Protein AF-A0A966PY80-F1 (afdb_monomer)

Secondary structure (DSSP, 8-state):
-PPPTT------B--GGGTTPPTT---GGGEEE-TTSSEEEHHHHHHHHHHHHHHHHTT----BSSGGGSS--HHHHHHHHHHHEESS--TT--EEEETTEEEEEPTTPPP-PPTT--GGGGT-EEEBTTTTSHHHHHHHHHHGGGGTEEESSTTT-TTEEEE-BTTS--HHHHHHTTT--------TTS---HHHHHHHHHHHHHHHHHTTS--S--SS---HHHHHHHHHHHHHTT--SSS---HHHHHHHT--

Sequence (256 aa):
MSKVAWDYIVPIVMPKDLKGVEPGKLPESLLRAIPTGGKLHWRAANAWNAMVAKAKADGVELKPTSSGDLYRSYESQLAGFKQRYVLEPIQGTSTKTFEGKTWYLKKGMAMLATPGKSNHNLGIAVDVHSASEPKRLNWLIANVKDFGFSWEVVPSEPWHLRYVCGDTPPPAVVAFTGGTVETPVVNLNVAPPVAAHLDSDKALQQALKDKGFYDGPVDGNIGPKTNDAVKAFKIANKLNADSVVGPKVKELLGLK

pLDDT: mean 85.85, std 13.72, range [34.53, 98.5]

Structure (mmCIF, N/CA/C/O backbone):
data_AF-A0A966PY80-F1
#
_entry.id   AF-A0A966PY80-F1
#
loop_
_atom_site.group_PDB
_atom_site.id
_atom_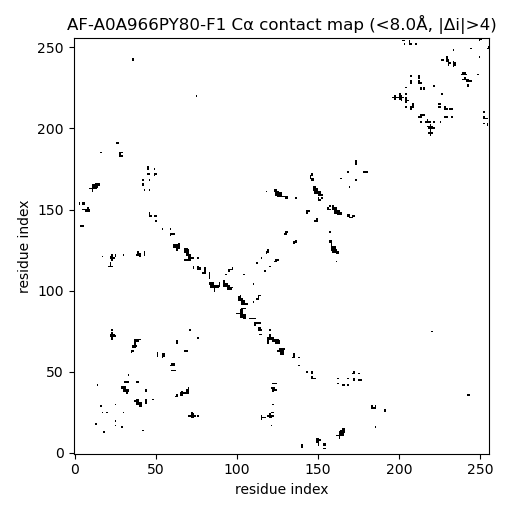site.type_symbol
_atom_site.label_atom_id
_atom_site.label_alt_id
_atom_site.label_comp_id
_atom_site.label_asym_id
_atom_site.label_entity_id
_atom_site.label_seq_id
_atom_site.pdbx_PDB_ins_code
_atom_site.Cartn_x
_atom_site.Cartn_y
_atom_site.Cartn_z
_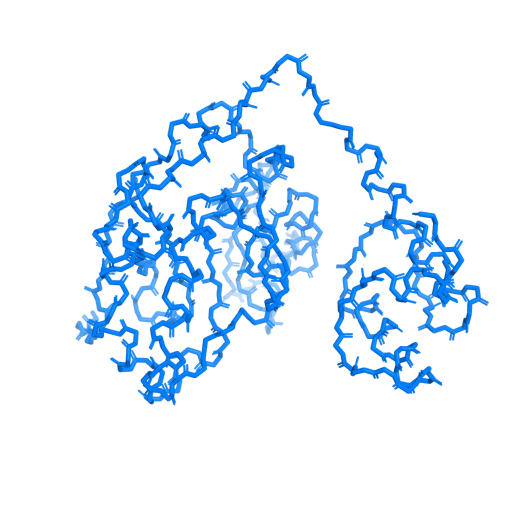atom_site.occupancy
_atom_site.B_iso_or_equiv
_atom_site.auth_seq_id
_atom_site.auth_comp_id
_atom_site.auth_asym_id
_atom_site.auth_atom_id
_atom_site.pdbx_PDB_model_num
ATOM 1 N N . MET A 1 1 ? -11.079 23.697 -1.005 1.00 56.03 1 MET A N 1
ATOM 2 C CA . MET A 1 1 ? -9.623 23.463 -0.885 1.00 56.03 1 MET A CA 1
ATOM 3 C C . MET A 1 1 ? -8.999 23.737 -2.242 1.00 56.03 1 MET A C 1
ATOM 5 O O . MET A 1 1 ? -9.628 23.403 -3.239 1.00 56.03 1 MET A O 1
ATOM 9 N N . SER A 1 2 ? -7.840 24.392 -2.302 1.00 55.75 2 SER A N 1
ATOM 10 C CA . SER A 1 2 ? -7.111 24.582 -3.562 1.00 55.75 2 SER A CA 1
ATOM 11 C C . SER A 1 2 ? -6.647 23.224 -4.098 1.00 55.75 2 SER A C 1
ATOM 13 O O . SER A 1 2 ? -6.163 22.391 -3.331 1.00 55.75 2 SER A O 1
ATOM 15 N N . LYS A 1 3 ? -6.822 22.983 -5.403 1.00 69.50 3 LYS A N 1
ATOM 16 C CA . LYS A 1 3 ? -6.303 21.773 -6.051 1.00 69.50 3 LYS A CA 1
ATOM 17 C C . LYS A 1 3 ? -4.778 21.782 -5.962 1.00 69.50 3 LYS A C 1
ATOM 19 O O . LYS A 1 3 ? -4.143 22.750 -6.375 1.00 69.50 3 LYS A O 1
ATOM 24 N N . VAL A 1 4 ? -4.205 20.725 -5.398 1.00 80.81 4 VAL A N 1
ATOM 25 C CA . VAL A 1 4 ? -2.752 20.506 -5.374 1.00 80.81 4 VAL A CA 1
ATOM 26 C C . VAL A 1 4 ? -2.327 19.770 -6.644 1.00 80.81 4 VAL A C 1
ATOM 28 O O . VAL A 1 4 ? -3.138 19.100 -7.278 1.00 80.81 4 VAL A O 1
ATOM 31 N N . ALA A 1 5 ? -1.050 19.867 -7.017 1.00 78.38 5 ALA A N 1
ATOM 32 C CA . ALA A 1 5 ? -0.532 19.303 -8.270 1.00 78.38 5 ALA A CA 1
ATOM 33 C C . ALA A 1 5 ? -0.698 17.772 -8.410 1.00 78.38 5 ALA A C 1
ATOM 35 O O . ALA A 1 5 ? -0.582 17.244 -9.510 1.00 78.38 5 ALA A O 1
ATOM 36 N N . TRP A 1 6 ? -0.979 17.069 -7.310 1.00 80.88 6 TRP A N 1
ATOM 37 C CA . TRP A 1 6 ? -1.182 15.620 -7.252 1.00 80.88 6 TRP A CA 1
ATOM 38 C C . TRP A 1 6 ? -2.648 15.215 -7.030 1.00 80.88 6 TRP A C 1
ATOM 40 O O . TRP A 1 6 ? -2.917 14.106 -6.576 1.00 80.88 6 TRP A O 1
ATOM 50 N N . ASP A 1 7 ? -3.608 16.088 -7.358 1.00 83.75 7 ASP A N 1
ATOM 51 C CA . ASP A 1 7 ? -5.047 15.773 -7.384 1.00 83.75 7 ASP A CA 1
ATOM 52 C C . ASP A 1 7 ? -5.399 14.817 -8.547 1.00 83.75 7 ASP A C 1
ATOM 54 O O . ASP A 1 7 ? -6.115 15.157 -9.488 1.00 83.75 7 ASP A O 1
ATOM 58 N N . TYR A 1 8 ? -4.815 13.615 -8.509 1.00 88.88 8 TYR A N 1
ATOM 59 C CA . TYR A 1 8 ? -5.007 12.523 -9.457 1.00 88.88 8 TYR A CA 1
ATOM 60 C C . TYR A 1 8 ? -5.632 11.325 -8.734 1.00 88.88 8 TYR A C 1
ATOM 62 O O . TYR A 1 8 ? -4.940 10.425 -8.243 1.00 88.88 8 TYR A O 1
ATOM 70 N N . ILE A 1 9 ? -6.965 11.340 -8.666 1.00 93.00 9 ILE A N 1
ATOM 71 C CA . ILE A 1 9 ? -7.796 10.310 -8.035 1.00 93.00 9 ILE A CA 1
ATOM 72 C C . ILE A 1 9 ? -8.611 9.601 -9.121 1.00 93.00 9 ILE A C 1
ATOM 74 O O . ILE A 1 9 ? -9.469 10.204 -9.764 1.00 93.00 9 ILE A O 1
ATOM 78 N N . VAL A 1 10 ? -8.357 8.309 -9.309 1.00 92.50 10 VAL A N 1
ATOM 79 C CA . VAL A 1 10 ? -9.032 7.447 -10.283 1.00 92.50 10 VAL A CA 1
ATOM 80 C C . VAL A 1 10 ? -9.769 6.330 -9.537 1.00 92.50 10 VAL A C 1
ATOM 82 O O . VAL A 1 10 ? -9.230 5.791 -8.565 1.00 92.50 10 VAL A O 1
ATOM 85 N N . PRO A 1 11 ? -11.000 5.967 -9.947 1.00 95.25 11 PRO A N 1
ATOM 86 C CA . PRO A 1 11 ? -11.703 4.822 -9.379 1.00 95.25 11 PRO A CA 1
ATOM 87 C C . PRO A 1 11 ? -10.906 3.523 -9.533 1.00 95.25 11 PRO A C 1
ATOM 89 O O . PRO A 1 11 ? -10.311 3.267 -10.577 1.00 95.25 11 PRO A O 1
ATOM 92 N N . ILE A 1 12 ? -10.934 2.677 -8.505 1.00 96.44 12 ILE A N 1
ATOM 93 C CA . ILE A 1 12 ? -10.281 1.367 -8.549 1.00 96.44 12 ILE A CA 1
ATOM 94 C C . ILE A 1 12 ? -11.076 0.446 -9.478 1.00 96.44 12 ILE A C 1
ATOM 96 O O . ILE A 1 12 ? -12.233 0.127 -9.196 1.00 96.44 12 ILE A O 1
ATOM 100 N N . VAL A 1 13 ? -10.439 -0.051 -10.537 1.00 96.44 13 VAL A N 1
ATOM 101 C CA . VAL A 1 13 ? -10.900 -1.258 -11.228 1.00 96.44 13 VAL A CA 1
ATOM 102 C C . VAL A 1 13 ? -10.342 -2.458 -10.469 1.00 96.44 13 VAL A C 1
ATOM 104 O O . VAL A 1 13 ? -9.129 -2.652 -10.412 1.00 96.44 13 VAL A O 1
ATOM 107 N N . MET A 1 14 ? -11.216 -3.252 -9.850 1.00 94.81 14 MET A N 1
ATOM 108 C CA . MET A 1 14 ? -10.779 -4.409 -9.065 1.00 94.81 14 MET A CA 1
ATOM 109 C C . MET A 1 14 ? -10.266 -5.539 -9.971 1.00 94.81 14 MET A C 1
ATOM 111 O O . MET A 1 14 ? -10.964 -5.906 -10.921 1.00 94.81 14 MET A O 1
ATOM 115 N N . PRO A 1 15 ? -9.092 -6.130 -9.671 1.00 94.56 15 PRO A N 1
ATOM 116 C CA . PRO A 1 15 ? -8.674 -7.402 -10.254 1.00 94.56 15 PRO A CA 1
ATOM 117 C C . PRO A 1 15 ? -9.761 -8.474 -10.099 1.00 94.56 15 PRO A C 1
ATOM 119 O O . PRO A 1 15 ? -10.333 -8.632 -9.016 1.00 94.56 15 PRO A O 1
ATOM 122 N N . LYS A 1 16 ? -10.062 -9.226 -11.166 1.00 92.12 16 LYS A N 1
ATOM 123 C CA . LYS A 1 16 ? -11.155 -10.222 -11.129 1.00 92.12 16 LYS A CA 1
ATOM 124 C C . LYS A 1 16 ? -10.892 -11.354 -10.146 1.00 92.12 16 LYS A C 1
ATOM 126 O O . LYS A 1 16 ? -11.835 -11.920 -9.603 1.00 92.12 16 LYS A O 1
ATOM 131 N N . ASP A 1 17 ? -9.627 -11.672 -9.915 1.00 89.69 17 ASP A N 1
ATOM 132 C CA . ASP A 1 17 ? -9.186 -12.716 -8.992 1.00 89.69 17 ASP A CA 1
ATOM 133 C C . ASP A 1 17 ? -9.320 -12.335 -7.507 1.00 89.69 17 ASP A C 1
ATOM 135 O O . ASP A 1 17 ? -9.219 -13.205 -6.646 1.00 89.69 17 ASP A O 1
ATOM 139 N N . LEU A 1 18 ? -9.626 -11.069 -7.199 1.00 90.94 18 LEU A N 1
ATOM 140 C CA . LEU A 1 18 ? -10.040 -10.629 -5.864 1.00 90.94 18 LEU A CA 1
ATOM 141 C C . LEU A 1 18 ? -11.551 -10.763 -5.635 1.00 90.94 18 LEU A C 1
ATOM 143 O O . LEU A 1 18 ? -12.029 -10.561 -4.517 1.00 90.94 18 LEU A O 1
ATOM 147 N N . LYS A 1 19 ? -12.335 -11.110 -6.664 1.00 88.88 19 LYS A N 1
ATOM 148 C CA . LYS A 1 19 ? -13.780 -11.296 -6.514 1.00 88.88 19 LYS A CA 1
ATOM 149 C C . LYS A 1 19 ? -14.062 -12.437 -5.533 1.00 88.88 19 LYS A C 1
ATOM 151 O O . LYS A 1 19 ? -13.667 -13.574 -5.761 1.00 88.88 19 LYS A O 1
ATOM 156 N N . GLY A 1 20 ? -14.798 -12.129 -4.465 1.00 84.00 20 GLY A N 1
ATOM 157 C CA . GLY A 1 20 ? -15.156 -13.096 -3.422 1.00 84.00 20 GLY A CA 1
ATOM 158 C C . GLY A 1 20 ? -14.056 -13.350 -2.388 1.00 84.00 20 GLY A C 1
ATOM 159 O O . GLY A 1 20 ? -14.299 -14.070 -1.425 1.00 84.00 20 GLY A O 1
ATOM 160 N N . VAL A 1 21 ? -12.879 -12.737 -2.543 1.00 86.75 21 VAL A N 1
ATOM 161 C CA . VAL A 1 21 ? -11.829 -12.772 -1.525 1.00 86.75 21 VAL A CA 1
ATOM 162 C C . VAL A 1 21 ? -12.156 -11.737 -0.453 1.00 86.75 21 VAL A C 1
ATOM 164 O O . VAL A 1 21 ? -12.359 -10.558 -0.745 1.00 86.75 21 VAL A O 1
ATOM 167 N N . GLU A 1 22 ? -12.215 -12.174 0.802 1.00 89.88 22 GLU A N 1
ATOM 168 C CA . GLU A 1 22 ? -12.446 -11.268 1.922 1.00 89.88 22 GLU A CA 1
ATOM 169 C C . GLU A 1 22 ? -11.217 -10.358 2.128 1.00 89.88 22 GLU A C 1
ATOM 171 O O . GLU A 1 22 ? -10.086 -10.860 2.191 1.00 89.88 22 GLU A O 1
ATOM 176 N N . PRO A 1 23 ? -11.393 -9.028 2.252 1.00 92.88 23 PRO A N 1
ATOM 177 C CA . PRO A 1 23 ? -10.276 -8.125 2.485 1.00 92.88 23 PRO A CA 1
ATOM 178 C C . PRO A 1 23 ? -9.495 -8.516 3.746 1.00 92.88 23 PRO A C 1
ATOM 180 O O . PRO A 1 23 ? -10.033 -8.574 4.850 1.00 92.88 23 PRO A O 1
ATOM 183 N N . GLY A 1 24 ? -8.191 -8.724 3.582 1.00 90.00 24 GLY A N 1
ATOM 184 C CA . GLY A 1 24 ? -7.260 -9.072 4.651 1.00 90.00 24 GLY A CA 1
ATOM 185 C C . GLY A 1 24 ? -7.087 -10.579 4.821 1.00 90.00 24 GLY A C 1
ATOM 186 O O . GLY A 1 24 ? -6.350 -10.993 5.713 1.00 90.00 24 GLY A O 1
ATOM 187 N N . LYS A 1 25 ? -7.728 -11.380 3.960 1.00 92.06 25 LYS A N 1
ATOM 188 C CA . LYS A 1 25 ? -7.621 -12.844 3.903 1.00 92.06 25 LYS A CA 1
ATOM 189 C C . LYS A 1 25 ? -7.241 -13.331 2.500 1.00 92.06 25 LYS A C 1
ATOM 191 O O . LYS A 1 25 ? -7.736 -14.355 2.031 1.00 92.06 25 LYS A O 1
ATOM 196 N N . LEU A 1 26 ? -6.382 -12.583 1.806 1.00 89.00 26 LEU A N 1
ATOM 197 C CA . LEU A 1 26 ? -5.884 -12.989 0.492 1.00 89.00 26 LEU A CA 1
ATOM 198 C C . LEU A 1 26 ? -5.067 -14.285 0.621 1.00 89.00 26 LEU A C 1
ATOM 200 O O . LEU A 1 26 ? -4.192 -14.355 1.488 1.00 89.00 26 LEU A O 1
ATOM 204 N N . PRO A 1 27 ? -5.302 -15.291 -0.240 1.00 84.25 27 PRO A N 1
ATOM 205 C CA . PRO A 1 27 ? -4.458 -16.474 -0.285 1.00 84.25 27 PRO A CA 1
ATOM 206 C C . PRO A 1 27 ? -3.054 -16.114 -0.784 1.00 84.25 27 PRO A C 1
ATOM 208 O O . PRO A 1 27 ? -2.883 -15.241 -1.636 1.00 84.25 27 PRO A O 1
ATOM 211 N N . GLU A 1 28 ? -2.044 -16.847 -0.315 1.00 84.56 28 GLU A N 1
ATOM 212 C CA . GLU A 1 28 ? -0.645 -16.648 -0.722 1.00 84.56 28 GLU A CA 1
ATOM 213 C C . GLU A 1 28 ? -0.427 -16.776 -2.232 1.00 84.56 28 GLU A C 1
ATOM 215 O O . GLU A 1 28 ? 0.438 -16.107 -2.788 1.00 84.56 28 GLU A O 1
ATOM 220 N N . SER A 1 29 ? -1.253 -17.565 -2.925 1.00 84.31 29 SER A N 1
ATOM 221 C CA . SER A 1 29 ? -1.205 -17.672 -4.387 1.00 84.31 29 SER A CA 1
ATOM 222 C C . SER A 1 29 ? -1.420 -16.323 -5.084 1.00 84.31 29 SER A C 1
ATOM 224 O O . SER A 1 29 ? -0.831 -16.084 -6.141 1.00 84.31 29 SER A O 1
ATOM 226 N N . LEU A 1 30 ? -2.209 -15.428 -4.479 1.00 90.38 30 LEU A N 1
ATOM 227 C CA . LEU A 1 30 ? -2.472 -14.077 -4.973 1.00 90.38 30 LEU A CA 1
ATOM 228 C C . LEU A 1 30 ? -1.454 -13.046 -4.489 1.00 90.38 30 LEU A C 1
ATOM 230 O O . LEU A 1 30 ? -1.459 -11.924 -4.993 1.00 90.38 30 LEU A O 1
ATOM 234 N N . LEU A 1 31 ? -0.583 -13.401 -3.547 1.00 91.00 31 LEU A N 1
ATOM 235 C CA . LEU A 1 31 ? 0.404 -12.493 -2.982 1.00 91.00 31 LEU A CA 1
ATOM 236 C C . LEU A 1 31 ? 1.775 -12.689 -3.632 1.00 91.00 31 LEU A C 1
ATOM 238 O O . LEU A 1 31 ? 2.169 -13.780 -4.049 1.00 91.00 31 LEU A O 1
ATOM 242 N N . ARG A 1 32 ? 2.534 -11.602 -3.724 1.00 91.12 32 ARG A N 1
ATOM 243 C CA . ARG A 1 32 ? 3.939 -11.604 -4.136 1.00 91.12 32 ARG A CA 1
ATOM 244 C C . ARG A 1 32 ? 4.747 -10.787 -3.152 1.00 91.12 32 ARG A C 1
ATOM 246 O O . ARG A 1 32 ? 4.345 -9.687 -2.778 1.00 91.12 32 ARG A O 1
ATOM 253 N N . ALA A 1 33 ? 5.881 -11.341 -2.737 1.00 86.75 33 ALA A N 1
ATOM 254 C CA . ALA A 1 33 ? 6.832 -10.637 -1.895 1.00 86.75 33 ALA A CA 1
ATOM 255 C C . ALA A 1 33 ? 7.429 -9.448 -2.652 1.00 86.75 33 ALA A C 1
ATOM 257 O O . ALA A 1 33 ? 7.781 -9.559 -3.827 1.00 86.75 33 ALA A O 1
ATOM 258 N N . ILE A 1 34 ? 7.559 -8.321 -1.960 1.00 87.12 34 ILE A N 1
ATOM 259 C CA . ILE A 1 34 ? 8.244 -7.143 -2.481 1.00 87.12 34 ILE A CA 1
ATOM 260 C C . ILE A 1 34 ? 9.666 -7.129 -1.907 1.00 87.12 34 ILE A C 1
ATOM 262 O O . ILE A 1 34 ? 9.819 -7.278 -0.692 1.00 87.12 34 ILE A O 1
ATOM 266 N N . PRO A 1 35 ? 10.719 -6.939 -2.728 1.00 79.06 35 PRO A N 1
ATOM 267 C CA . PRO A 1 35 ? 12.106 -6.977 -2.253 1.00 79.06 35 PRO A CA 1
ATOM 268 C C . PRO A 1 35 ? 12.406 -6.000 -1.111 1.00 79.06 35 PRO A C 1
ATOM 270 O O . PRO A 1 35 ? 13.206 -6.296 -0.229 1.00 79.06 35 PRO A O 1
ATOM 273 N N . THR A 1 36 ? 11.732 -4.849 -1.096 1.00 73.12 36 THR A N 1
ATOM 274 C CA . THR A 1 36 ? 11.849 -3.830 -0.042 1.00 73.12 36 THR A CA 1
ATOM 275 C C . THR A 1 36 ? 11.037 -4.153 1.223 1.00 73.12 36 THR A C 1
ATOM 277 O O . THR A 1 36 ? 10.933 -3.308 2.108 1.00 73.12 36 THR A O 1
ATOM 280 N N . GLY A 1 37 ? 10.467 -5.358 1.321 1.00 76.00 37 GLY A N 1
ATOM 281 C CA . GLY A 1 37 ? 9.695 -5.859 2.458 1.00 76.00 37 GLY A CA 1
ATOM 282 C C . GLY A 1 37 ? 8.194 -5.942 2.178 1.00 76.00 37 GLY A C 1
ATOM 283 O O . GLY A 1 37 ? 7.678 -5.181 1.372 1.00 76.00 37 GLY A O 1
ATOM 284 N N . GLY A 1 38 ? 7.503 -6.853 2.875 1.00 88.19 38 GLY A N 1
ATOM 285 C CA . GLY A 1 38 ? 6.054 -7.082 2.773 1.00 88.19 38 GLY A CA 1
ATOM 286 C C . GLY A 1 38 ? 5.612 -7.800 1.490 1.00 88.19 38 GLY A C 1
ATOM 287 O O . GLY A 1 38 ? 6.420 -8.415 0.790 1.00 88.19 38 GLY A O 1
ATOM 288 N N . LYS A 1 39 ? 4.305 -7.773 1.212 1.00 93.88 39 LYS A N 1
ATOM 289 C CA . LYS A 1 39 ? 3.686 -8.437 0.053 1.00 93.88 39 LYS A CA 1
ATOM 290 C C . LYS A 1 39 ? 2.622 -7.548 -0.576 1.00 93.88 39 LYS A C 1
ATOM 292 O O . LYS A 1 39 ? 2.043 -6.728 0.120 1.00 93.88 39 LYS A O 1
ATOM 297 N N . LEU A 1 40 ? 2.322 -7.743 -1.851 1.00 97.88 40 LEU A N 1
ATOM 298 C CA . LEU A 1 40 ? 1.172 -7.140 -2.534 1.00 97.88 40 LEU A CA 1
ATOM 299 C C . LEU A 1 40 ? 0.395 -8.218 -3.285 1.00 97.88 40 LEU A C 1
ATOM 301 O O . LEU A 1 40 ? 0.939 -9.287 -3.566 1.00 97.88 40 LEU A O 1
ATOM 305 N N . HIS A 1 41 ? -0.850 -7.921 -3.658 1.00 97.62 41 HIS A N 1
ATOM 306 C CA . HIS A 1 41 ? -1.522 -8.644 -4.734 1.00 97.62 41 HIS A CA 1
ATOM 307 C C . HIS A 1 41 ? -0.614 -8.646 -5.966 1.00 97.62 41 HIS A C 1
ATOM 309 O O . HIS A 1 41 ? -0.014 -7.624 -6.293 1.00 97.62 41 HIS A O 1
ATOM 315 N N . TRP A 1 42 ? -0.470 -9.785 -6.634 1.00 94.62 42 TRP A N 1
ATOM 316 C CA . TRP A 1 42 ? 0.559 -9.990 -7.655 1.00 94.62 42 TRP A CA 1
ATOM 317 C C . TRP A 1 42 ? 0.518 -8.976 -8.815 1.00 94.62 42 TRP A C 1
ATOM 319 O O . TRP A 1 42 ? 1.576 -8.612 -9.330 1.00 94.62 42 TRP A O 1
ATOM 329 N N . ARG A 1 43 ? -0.658 -8.449 -9.197 1.00 95.56 43 ARG A N 1
ATOM 330 C CA . ARG A 1 43 ? -0.748 -7.387 -10.222 1.00 95.56 43 ARG A CA 1
ATOM 331 C C . ARG A 1 43 ? -0.219 -6.060 -9.698 1.00 95.56 43 ARG A C 1
ATOM 333 O O . ARG A 1 43 ? 0.597 -5.420 -10.360 1.00 95.56 43 ARG A O 1
ATOM 340 N N . ALA A 1 44 ? -0.631 -5.684 -8.489 1.00 97.94 44 ALA A N 1
ATOM 341 C CA . ALA A 1 44 ? -0.107 -4.503 -7.811 1.00 97.94 44 ALA A CA 1
ATOM 342 C C . ALA A 1 44 ? 1.400 -4.639 -7.527 1.00 97.94 44 ALA A C 1
ATOM 344 O O . ALA A 1 44 ? 2.127 -3.658 -7.624 1.00 97.94 44 ALA A O 1
ATOM 345 N N . ALA A 1 45 ? 1.891 -5.852 -7.257 1.00 96.75 45 ALA A N 1
ATOM 346 C CA . ALA A 1 45 ? 3.311 -6.142 -7.084 1.00 96.75 45 ALA A CA 1
ATOM 347 C C . ALA A 1 45 ? 4.110 -5.898 -8.369 1.00 96.75 45 ALA A C 1
ATOM 349 O O . ALA A 1 45 ? 5.144 -5.234 -8.325 1.00 96.75 45 ALA A O 1
ATOM 350 N N . ASN A 1 46 ? 3.622 -6.385 -9.513 1.00 94.88 46 ASN A N 1
ATOM 351 C CA . ASN A 1 46 ? 4.252 -6.138 -10.812 1.00 94.88 46 ASN A CA 1
ATOM 352 C C . ASN A 1 46 ? 4.301 -4.639 -11.127 1.00 94.88 46 ASN A C 1
ATOM 354 O O . ASN A 1 46 ? 5.349 -4.122 -11.510 1.00 94.88 46 ASN A O 1
ATOM 358 N N . ALA A 1 47 ? 3.189 -3.935 -10.902 1.00 97.81 47 ALA A N 1
ATOM 359 C CA . ALA A 1 47 ? 3.108 -2.493 -11.086 1.00 97.81 47 ALA A CA 1
ATOM 360 C C . ALA A 1 47 ? 4.074 -1.730 -10.164 1.00 97.81 47 ALA A C 1
ATOM 362 O O . ALA A 1 47 ? 4.810 -0.855 -10.620 1.00 97.81 47 ALA A O 1
ATOM 363 N N . TRP A 1 48 ? 4.109 -2.083 -8.876 1.00 97.88 48 TRP A N 1
ATOM 364 C CA . TRP A 1 48 ? 4.993 -1.463 -7.892 1.00 97.88 48 TRP A CA 1
ATOM 365 C C . TRP A 1 48 ? 6.465 -1.694 -8.238 1.00 97.88 48 TRP A C 1
ATOM 367 O O . TRP A 1 48 ? 7.241 -0.744 -8.267 1.00 97.88 48 TRP A O 1
ATOM 377 N N . ASN A 1 49 ? 6.851 -2.929 -8.568 1.00 95.62 49 ASN A N 1
ATOM 378 C CA . ASN A 1 49 ? 8.230 -3.260 -8.927 1.00 95.62 49 ASN A CA 1
ATOM 379 C C . ASN A 1 49 ? 8.682 -2.540 -10.208 1.00 95.62 49 ASN A C 1
ATOM 381 O O . ASN A 1 49 ? 9.807 -2.039 -10.250 1.00 95.62 49 ASN A O 1
ATOM 385 N N . ALA A 1 50 ? 7.805 -2.416 -11.211 1.00 94.69 50 ALA A N 1
ATOM 386 C CA . ALA A 1 50 ? 8.075 -1.628 -12.413 1.00 94.69 50 ALA A CA 1
ATOM 387 C C . ALA A 1 50 ? 8.298 -0.141 -12.079 1.00 94.69 50 ALA A C 1
ATOM 389 O O . ALA A 1 50 ? 9.272 0.464 -12.536 1.00 94.69 50 ALA A O 1
ATOM 390 N N . MET A 1 51 ? 7.441 0.434 -11.228 1.00 97.69 51 MET A N 1
ATOM 391 C CA . MET A 1 51 ? 7.555 1.829 -10.795 1.00 97.69 51 MET A CA 1
ATOM 392 C C . MET A 1 51 ? 8.832 2.074 -9.983 1.00 97.69 51 MET A C 1
ATOM 394 O O . MET A 1 51 ? 9.537 3.049 -10.230 1.00 97.69 51 MET A O 1
ATOM 398 N N . VAL A 1 52 ? 9.171 1.174 -9.053 1.00 96.06 52 VAL A N 1
ATOM 399 C CA . VAL A 1 52 ? 10.414 1.225 -8.265 1.00 96.06 52 VAL A CA 1
ATOM 400 C C . VAL A 1 52 ? 11.640 1.144 -9.174 1.00 96.06 52 VAL A C 1
ATOM 402 O O . VAL A 1 52 ? 12.592 1.900 -8.980 1.00 96.06 52 VAL A O 1
ATOM 405 N N . ALA A 1 53 ? 11.626 0.266 -10.182 1.00 89.69 53 ALA A N 1
ATOM 406 C CA . ALA A 1 53 ? 12.724 0.143 -11.136 1.00 89.69 53 ALA A CA 1
ATOM 407 C C . ALA A 1 53 ? 12.927 1.436 -11.942 1.00 89.69 53 ALA A C 1
ATOM 409 O O . ALA A 1 53 ? 14.061 1.908 -12.054 1.00 89.69 53 ALA A O 1
ATOM 410 N N . LYS A 1 54 ? 11.843 2.050 -12.439 1.00 92.69 54 LYS A N 1
ATOM 411 C CA . LYS A 1 54 ? 11.923 3.334 -13.153 1.00 92.69 54 LYS A CA 1
ATOM 412 C C . LYS A 1 54 ? 12.377 4.470 -12.242 1.00 92.69 54 LYS A C 1
ATOM 414 O O . LYS A 1 54 ? 13.268 5.221 -12.625 1.00 92.69 54 LYS A O 1
ATOM 419 N N . ALA A 1 55 ? 11.826 4.567 -11.033 1.00 93.44 55 ALA A N 1
ATOM 420 C CA . ALA A 1 55 ? 12.233 5.579 -10.064 1.00 93.44 55 ALA A CA 1
ATOM 421 C C . ALA A 1 55 ? 13.728 5.482 -9.760 1.00 93.44 55 ALA A C 1
ATOM 423 O O . ALA A 1 55 ? 14.436 6.487 -9.807 1.00 93.44 55 ALA A O 1
ATOM 424 N N . LYS A 1 56 ? 14.229 4.261 -9.539 1.00 92.56 56 LYS A N 1
ATOM 425 C CA . LYS A 1 56 ? 15.653 4.014 -9.306 1.00 92.56 56 LYS A CA 1
ATOM 426 C C . LYS A 1 56 ? 16.508 4.450 -10.497 1.00 92.56 56 LYS A C 1
ATOM 428 O O . LYS A 1 56 ? 17.541 5.078 -10.279 1.00 92.56 56 LYS A O 1
ATOM 433 N N . ALA A 1 57 ? 16.084 4.150 -11.728 1.00 87.06 57 ALA A N 1
ATOM 434 C CA . ALA A 1 57 ? 16.772 4.597 -12.942 1.00 87.06 57 ALA A CA 1
ATOM 435 C C . ALA A 1 57 ? 16.827 6.134 -13.057 1.00 87.06 57 ALA A C 1
ATOM 437 O O . ALA A 1 57 ? 17.809 6.672 -13.557 1.00 87.06 57 ALA A O 1
ATOM 438 N N . ASP A 1 58 ? 15.829 6.833 -12.512 1.00 88.44 58 ASP A N 1
ATOM 439 C CA . ASP A 1 58 ? 15.765 8.300 -12.461 1.00 88.44 58 ASP A CA 1
ATOM 440 C C . ASP A 1 58 ? 16.413 8.903 -11.196 1.00 88.44 58 ASP A C 1
ATOM 442 O O . ASP A 1 58 ? 16.287 10.099 -10.922 1.00 88.44 58 ASP A O 1
ATOM 446 N N . GLY A 1 59 ? 17.091 8.090 -10.379 1.00 89.50 59 GLY A N 1
ATOM 447 C CA . GLY A 1 59 ? 17.757 8.548 -9.157 1.00 89.50 59 GLY A CA 1
ATOM 448 C C . GLY A 1 59 ? 16.807 8.887 -8.000 1.00 89.50 59 GLY A C 1
ATOM 449 O O . GLY A 1 59 ? 17.151 9.704 -7.136 1.00 89.50 59 GLY A O 1
ATOM 450 N N . VAL A 1 60 ? 15.613 8.288 -7.970 1.00 92.62 60 VAL A N 1
ATOM 451 C CA . VAL A 1 60 ? 14.621 8.393 -6.889 1.00 92.62 60 VAL A CA 1
ATOM 452 C C . VAL A 1 60 ? 14.436 7.029 -6.221 1.00 92.62 60 VAL A C 1
ATOM 454 O O . VAL A 1 60 ? 14.113 6.037 -6.865 1.00 92.62 60 VAL A O 1
ATOM 457 N N . GLU A 1 61 ? 14.609 6.966 -4.900 1.00 92.06 61 GLU A N 1
ATOM 458 C CA . GLU A 1 61 ? 14.284 5.758 -4.134 1.00 92.06 61 GLU A CA 1
ATOM 459 C C . GLU A 1 61 ? 12.793 5.734 -3.778 1.00 92.06 61 GLU A C 1
ATOM 461 O O . GLU A 1 61 ? 12.278 6.666 -3.146 1.00 92.06 61 GLU A O 1
ATOM 466 N N . LEU A 1 62 ? 12.132 4.629 -4.127 1.00 93.75 62 LEU A N 1
ATOM 467 C CA . LEU A 1 62 ? 10.796 4.280 -3.663 1.00 93.75 62 LEU A CA 1
ATOM 468 C C . LEU A 1 62 ? 10.854 2.992 -2.845 1.00 93.75 62 LEU A C 1
ATOM 470 O O . LEU A 1 62 ? 11.375 1.973 -3.297 1.00 93.75 62 LEU A O 1
ATOM 474 N N . LYS A 1 63 ? 10.293 3.045 -1.640 1.00 91.62 63 LYS A N 1
ATOM 475 C CA . LYS A 1 63 ? 10.121 1.904 -0.739 1.00 91.62 63 LYS A CA 1
ATOM 476 C C . LYS A 1 63 ? 8.888 2.133 0.139 1.00 91.62 63 LYS A C 1
ATOM 478 O O . LYS A 1 63 ? 8.530 3.296 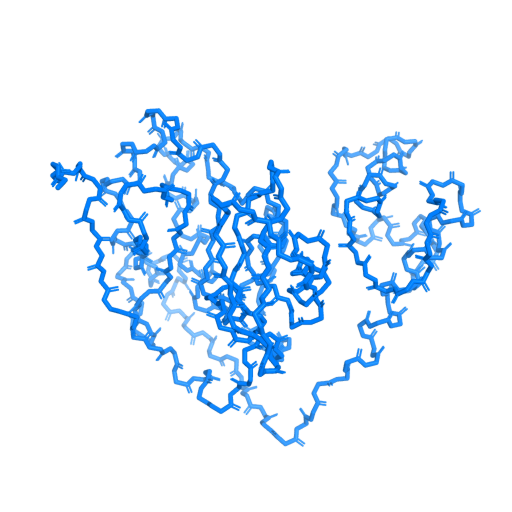0.359 1.00 91.62 63 LYS A O 1
ATOM 483 N N . PRO A 1 64 ? 8.236 1.073 0.638 1.00 89.94 64 PRO A N 1
ATOM 484 C CA . PRO A 1 64 ? 7.161 1.232 1.604 1.00 89.94 64 PRO A CA 1
ATOM 485 C C . PRO A 1 64 ? 7.704 1.755 2.939 1.00 89.94 64 PRO A C 1
ATOM 487 O O . PRO A 1 64 ? 8.875 1.554 3.269 1.00 89.94 64 PRO A O 1
ATOM 490 N N . THR A 1 65 ? 6.848 2.411 3.723 1.00 85.06 65 THR A N 1
ATOM 491 C CA . THR A 1 65 ? 7.200 2.856 5.083 1.00 85.06 65 THR A CA 1
ATOM 492 C C . THR A 1 65 ? 7.471 1.668 6.013 1.00 85.06 65 THR A C 1
ATOM 494 O O . THR A 1 65 ? 8.413 1.700 6.807 1.00 85.06 65 THR A O 1
ATOM 497 N N . SER A 1 66 ? 6.701 0.590 5.869 1.00 83.19 66 SER A N 1
ATOM 498 C CA . SER A 1 66 ? 6.893 -0.691 6.545 1.00 83.19 66 SER A CA 1
ATOM 499 C C . SER A 1 66 ? 6.301 -1.838 5.717 1.00 83.19 66 SER A C 1
ATOM 501 O O . SER A 1 66 ? 5.565 -1.615 4.758 1.00 83.19 66 SER A O 1
ATOM 503 N N . SER A 1 67 ? 6.571 -3.089 6.094 1.00 79.38 67 SER A N 1
ATOM 504 C CA . SER A 1 67 ? 5.968 -4.258 5.433 1.00 79.38 67 SER A CA 1
ATOM 505 C C . SER A 1 67 ? 4.436 -4.264 5.497 1.00 79.38 67 SER A C 1
ATOM 507 O O . SER A 1 67 ? 3.791 -4.721 4.555 1.00 79.38 67 SER A O 1
ATOM 509 N N . GLY A 1 68 ? 3.861 -3.737 6.584 1.00 77.94 68 GLY A N 1
ATOM 510 C CA . GLY A 1 68 ? 2.416 -3.627 6.794 1.00 77.94 68 GLY A CA 1
ATOM 511 C C . GLY A 1 68 ? 1.761 -2.472 6.039 1.00 77.94 68 GLY A C 1
ATOM 512 O O . GLY A 1 68 ? 0.540 -2.340 6.093 1.00 77.94 68 GLY A O 1
ATOM 513 N N . ASP A 1 69 ? 2.549 -1.658 5.340 1.00 89.06 69 ASP A N 1
ATOM 514 C CA . ASP A 1 69 ? 2.070 -0.584 4.470 1.00 89.06 69 ASP A CA 1
ATOM 515 C C . ASP A 1 69 ? 1.963 -1.028 3.008 1.00 89.06 69 ASP A C 1
ATOM 517 O O . ASP A 1 69 ? 1.832 -0.212 2.102 1.00 89.06 69 ASP A O 1
ATOM 521 N N . LEU A 1 70 ? 2.003 -2.342 2.790 1.00 93.75 70 LEU A N 1
ATOM 522 C CA . LEU A 1 70 ? 1.627 -3.011 1.554 1.00 93.75 70 LEU A CA 1
ATOM 523 C C . LEU A 1 70 ? 0.334 -3.807 1.799 1.00 93.75 70 LEU A C 1
ATOM 525 O O . LEU A 1 70 ? -0.683 -3.233 2.185 1.00 93.75 70 LEU A O 1
ATOM 529 N N . TYR A 1 71 ? 0.354 -5.130 1.638 1.00 96.00 71 TYR A N 1
ATOM 530 C CA . TYR A 1 71 ? -0.706 -6.008 2.115 1.00 96.00 71 TYR A CA 1
ATOM 531 C C . TYR A 1 71 ? -0.722 -6.068 3.645 1.00 96.00 71 TYR A C 1
ATOM 533 O O . TYR A 1 71 ? 0.277 -6.414 4.280 1.00 96.00 71 TYR A O 1
ATOM 541 N N . ARG A 1 72 ? -1.889 -5.790 4.230 1.00 93.25 72 ARG A N 1
ATOM 542 C CA . ARG A 1 72 ? -2.142 -5.922 5.667 1.00 93.25 72 ARG A CA 1
ATOM 543 C C . ARG A 1 72 ? -3.240 -6.953 5.890 1.00 93.25 72 ARG A C 1
ATOM 545 O O . ARG A 1 72 ? -4.351 -6.765 5.392 1.00 93.25 72 ARG A O 1
ATOM 552 N N . SER A 1 73 ? -2.954 -8.015 6.644 1.00 91.88 73 SER A N 1
ATOM 553 C CA . SER A 1 73 ? -3.976 -9.015 6.980 1.00 91.88 73 SER A CA 1
ATOM 554 C C . SER A 1 73 ? -5.102 -8.407 7.820 1.00 91.88 73 SER A C 1
ATOM 556 O O . SER A 1 73 ? -4.944 -7.338 8.425 1.00 91.88 73 SER A O 1
ATOM 558 N N . TYR A 1 74 ? -6.242 -9.093 7.868 1.00 87.31 74 TYR A N 1
ATOM 559 C CA . TYR A 1 74 ? -7.380 -8.677 8.680 1.00 87.31 74 TYR A CA 1
ATOM 560 C C . TYR A 1 74 ? -6.993 -8.601 10.162 1.00 87.31 74 TYR A C 1
ATOM 562 O O . TYR A 1 74 ? -7.291 -7.614 10.833 1.00 87.31 74 TYR A O 1
ATOM 570 N N . GLU A 1 75 ? -6.257 -9.595 10.656 1.00 85.31 75 GLU A N 1
ATOM 571 C CA . GLU A 1 75 ? -5.802 -9.704 12.043 1.00 85.31 75 GLU A CA 1
ATOM 572 C C . GLU A 1 75 ? -4.855 -8.556 12.400 1.00 85.31 75 GLU A C 1
ATOM 574 O O . GLU A 1 75 ? -5.042 -7.884 13.416 1.00 85.31 75 GLU A O 1
ATOM 579 N N . SER A 1 76 ? -3.890 -8.261 11.523 1.00 84.81 76 SER A N 1
ATOM 580 C CA . SER A 1 76 ? -2.949 -7.152 11.715 1.00 84.81 76 SER A CA 1
ATOM 581 C C . SER A 1 76 ? -3.658 -5.794 11.684 1.00 84.81 76 SER A C 1
ATOM 583 O O . SER A 1 76 ? -3.369 -4.912 12.495 1.00 84.81 76 SER A O 1
ATOM 585 N N . GLN A 1 77 ? -4.625 -5.619 10.777 1.00 90.31 77 GLN A N 1
ATOM 586 C CA . GLN A 1 77 ? -5.459 -4.417 10.699 1.00 90.31 77 GLN A CA 1
ATOM 587 C C . GLN A 1 77 ? -6.316 -4.250 11.960 1.00 90.31 77 GLN A C 1
ATOM 589 O O . GLN A 1 77 ? -6.398 -3.147 12.498 1.00 90.31 77 GLN A O 1
ATOM 594 N N . LEU A 1 78 ? -6.927 -5.331 12.451 1.00 90.06 78 LEU A N 1
ATOM 595 C CA . LEU A 1 78 ? -7.730 -5.349 13.672 1.00 90.06 78 LEU A CA 1
ATOM 596 C C . LEU A 1 78 ? -6.890 -5.011 14.905 1.00 90.06 78 LEU A C 1
ATOM 598 O O . LEU A 1 78 ? -7.311 -4.191 15.721 1.00 90.06 78 LEU A O 1
ATOM 602 N N . ALA A 1 79 ? -5.697 -5.596 15.024 1.00 86.31 79 ALA A N 1
ATOM 603 C CA . ALA A 1 79 ? -4.765 -5.298 16.104 1.00 86.31 79 ALA A CA 1
ATOM 604 C C . ALA A 1 79 ? -4.352 -3.818 16.085 1.00 86.31 79 ALA A C 1
ATOM 606 O O . ALA A 1 79 ? -4.480 -3.129 17.098 1.00 86.31 79 ALA A O 1
ATOM 607 N N . GLY A 1 80 ? -3.949 -3.294 14.922 1.00 88.56 80 GLY A N 1
ATOM 608 C CA . GLY A 1 80 ? -3.617 -1.877 14.759 1.00 88.56 80 GLY A CA 1
ATOM 609 C C . GLY A 1 80 ? -4.800 -0.950 15.059 1.00 88.56 80 GLY A C 1
ATOM 610 O O . GLY A 1 80 ? -4.633 0.077 15.716 1.00 88.56 80 GLY A O 1
ATOM 611 N N . PHE A 1 81 ? -6.011 -1.329 14.646 1.00 93.06 81 PHE A N 1
ATOM 612 C CA . PHE A 1 81 ? -7.229 -0.575 14.932 1.00 93.06 81 PHE A CA 1
ATOM 613 C C . PHE A 1 81 ? -7.495 -0.512 16.441 1.00 93.06 81 PHE A C 1
ATOM 615 O O . PHE A 1 81 ? -7.617 0.578 16.993 1.00 93.06 81 PHE A O 1
ATOM 622 N N . LYS A 1 82 ? -7.476 -1.654 17.138 1.00 91.25 82 LYS A N 1
ATOM 623 C CA . LYS A 1 82 ? -7.675 -1.727 18.598 1.00 91.25 82 LYS A CA 1
ATOM 624 C C . LYS A 1 82 ? -6.569 -1.027 19.397 1.00 91.25 82 LYS A C 1
ATOM 626 O O . LYS A 1 82 ? -6.807 -0.559 20.506 1.00 91.25 82 LYS A O 1
ATOM 631 N N . GLN A 1 83 ? -5.359 -0.915 18.849 1.00 93.25 83 GLN A N 1
ATOM 632 C CA . GLN A 1 83 ? -4.285 -0.138 19.473 1.00 93.25 83 GLN A CA 1
ATOM 633 C C . GLN A 1 83 ? -4.514 1.373 19.363 1.00 93.25 83 GLN A C 1
ATOM 635 O O . GLN A 1 83 ? -4.197 2.103 20.306 1.00 93.25 83 GLN A O 1
ATOM 640 N N . ARG A 1 84 ? -5.058 1.847 18.238 1.00 95.62 84 ARG A N 1
ATOM 641 C CA . ARG A 1 84 ? -5.198 3.279 17.928 1.00 95.62 84 ARG A CA 1
ATOM 642 C C . ARG A 1 84 ? -6.544 3.869 18.328 1.00 95.62 84 ARG A C 1
ATOM 644 O O . ARG A 1 84 ? -6.620 5.077 18.522 1.00 95.62 84 ARG A O 1
ATOM 651 N N . TYR A 1 85 ? -7.572 3.042 18.469 1.00 96.69 85 TYR A N 1
ATOM 652 C CA . TYR A 1 85 ? -8.929 3.470 18.784 1.00 96.69 85 TYR A CA 1
ATOM 653 C C . TYR A 1 85 ? -9.409 2.917 20.131 1.00 96.69 85 TYR A C 1
ATOM 655 O O . TYR A 1 85 ? -8.991 1.842 20.556 1.00 96.69 85 TYR A O 1
ATOM 663 N N . VAL A 1 86 ? -10.293 3.660 20.796 1.00 97.31 86 VAL A N 1
ATOM 664 C CA . VAL A 1 86 ? -10.966 3.290 22.057 1.00 97.31 86 VAL A CA 1
ATOM 665 C C . VAL A 1 86 ? -12.473 3.473 21.942 1.00 97.31 86 VAL A C 1
ATOM 667 O O . VAL A 1 86 ? -12.945 4.140 21.023 1.00 97.31 86 VAL A O 1
ATOM 670 N N . LEU A 1 87 ? -13.230 2.862 22.851 1.00 97.19 87 LEU A N 1
ATOM 671 C CA . LEU A 1 87 ? -14.686 3.023 22.910 1.00 97.19 87 LEU A CA 1
ATOM 672 C C . LEU A 1 87 ? -15.086 4.255 23.726 1.00 97.19 87 LEU A C 1
ATOM 674 O O . LEU A 1 87 ? -16.142 4.836 23.489 1.00 97.19 87 LEU A O 1
ATOM 678 N N . GLU A 1 88 ? -14.234 4.664 24.662 1.00 96.50 88 GLU A N 1
ATOM 679 C CA . GLU A 1 88 ? -14.411 5.858 25.471 1.00 96.50 88 GLU A CA 1
ATOM 680 C C . GLU A 1 88 ? -14.401 7.107 24.574 1.00 96.50 88 GLU A C 1
ATOM 682 O O . GLU A 1 88 ? -13.458 7.300 23.796 1.00 96.50 88 GLU A O 1
ATOM 687 N N . PRO A 1 89 ? -15.422 7.978 24.667 1.00 97.06 89 PRO A N 1
ATOM 688 C CA . PRO A 1 89 ? -15.472 9.200 23.882 1.00 97.06 89 PRO A CA 1
ATOM 689 C C . PRO A 1 89 ? -14.274 10.114 24.133 1.00 97.06 89 PRO A C 1
ATOM 691 O O . PRO A 1 89 ? -13.950 10.449 25.271 1.00 97.06 89 PRO A O 1
ATOM 694 N N . ILE A 1 90 ? -13.657 10.583 23.049 1.00 95.88 90 ILE A N 1
ATOM 695 C CA . ILE A 1 90 ? -12.604 11.602 23.081 1.00 95.88 90 ILE A CA 1
ATOM 696 C C . ILE A 1 90 ? -13.082 12.785 22.239 1.00 95.88 90 ILE A C 1
ATOM 698 O O . ILE A 1 90 ? -13.305 12.657 21.034 1.00 95.88 90 ILE A O 1
ATOM 702 N N . GLN A 1 91 ? -13.262 13.946 22.865 1.00 94.44 91 GLN A N 1
ATOM 703 C CA . GLN A 1 91 ? -13.766 15.133 22.177 1.00 94.44 91 GLN A CA 1
ATOM 704 C C . GLN A 1 91 ? -12.772 15.623 21.111 1.00 94.44 91 GLN A C 1
ATOM 706 O O . GLN A 1 91 ? -11.567 15.690 21.348 1.00 94.44 91 GLN A O 1
ATOM 711 N N . GLY A 1 92 ? -13.288 15.974 19.930 1.00 91.06 92 GLY A N 1
ATOM 712 C CA . GLY A 1 92 ? -12.495 16.551 18.838 1.00 91.06 92 GLY A CA 1
ATOM 713 C C . GLY A 1 92 ? -11.608 15.561 18.075 1.00 91.06 92 GLY A C 1
ATOM 714 O O . GLY A 1 92 ? -10.808 15.994 17.250 1.00 91.06 92 GLY A O 1
ATOM 715 N N . THR A 1 93 ? -11.729 14.251 18.326 1.00 93.44 93 THR A N 1
ATOM 716 C CA . THR A 1 93 ? -10.990 13.231 17.571 1.00 93.44 93 THR A CA 1
ATOM 717 C C . THR A 1 93 ? -11.811 12.636 16.428 1.00 93.44 93 THR A C 1
ATOM 719 O O . THR A 1 93 ? -13.041 12.671 16.428 1.00 93.44 93 THR A O 1
ATOM 722 N N . SER A 1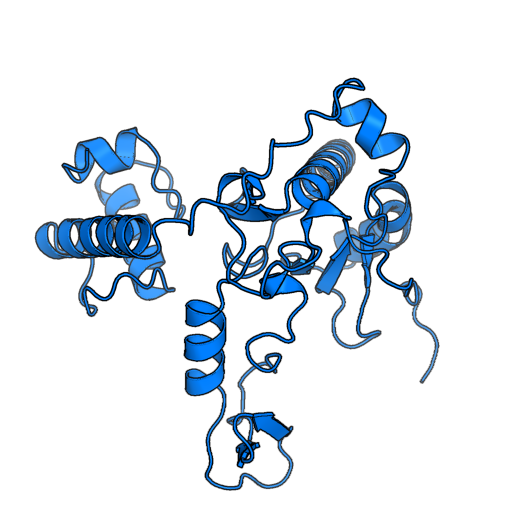 94 ? -11.119 12.035 15.460 1.00 93.56 94 SER A N 1
ATOM 723 C CA . SER A 1 94 ? -11.759 11.296 14.368 1.00 93.56 94 SER A CA 1
ATOM 724 C C . SER A 1 94 ? -12.400 10.001 14.869 1.00 93.56 94 SER A C 1
ATOM 726 O O . SER A 1 94 ? -11.821 9.291 15.694 1.00 93.56 94 SER A O 1
ATOM 728 N N . THR A 1 95 ? -13.562 9.649 14.322 1.00 95.88 95 THR A N 1
ATOM 729 C CA . THR A 1 95 ? -14.307 8.446 14.712 1.00 95.88 95 THR A CA 1
ATOM 730 C C . THR A 1 95 ? -14.407 7.424 13.582 1.00 95.88 95 THR A C 1
ATOM 732 O O . THR A 1 95 ? -14.250 7.739 12.398 1.00 95.88 95 THR A O 1
ATOM 735 N N . LYS A 1 96 ? -14.655 6.165 13.952 1.00 95.50 96 LYS A N 1
ATOM 736 C CA . LYS A 1 96 ? -14.977 5.065 13.035 1.00 95.50 96 LYS A CA 1
ATOM 737 C C . LYS A 1 96 ? -16.113 4.228 13.612 1.00 95.50 96 LYS A C 1
ATOM 739 O O . LYS A 1 96 ? -16.155 3.988 14.814 1.00 95.50 96 LYS A O 1
ATOM 744 N N . THR A 1 97 ? -16.997 3.733 12.752 1.00 95.62 97 THR A N 1
ATOM 745 C CA . THR A 1 97 ? -17.990 2.722 13.137 1.00 95.62 97 THR A CA 1
ATOM 746 C C . THR A 1 97 ? -17.434 1.330 12.859 1.00 95.62 97 THR A C 1
ATOM 748 O O . THR A 1 97 ? -17.032 1.034 11.728 1.00 95.62 97 THR A O 1
ATOM 751 N N . PHE A 1 98 ? -17.408 0.476 13.881 1.00 94.62 98 PHE A N 1
ATOM 752 C CA . PHE A 1 98 ? -16.958 -0.912 13.784 1.00 94.62 98 PHE A CA 1
ATOM 753 C C . PHE A 1 98 ? -17.705 -1.779 14.802 1.00 94.62 98 PHE A C 1
ATOM 755 O O . PHE A 1 98 ? -17.864 -1.369 15.951 1.00 94.62 98 PHE A O 1
ATOM 762 N N . GLU A 1 99 ? -18.197 -2.945 14.365 1.00 92.94 99 GLU A N 1
ATOM 763 C CA . GLU A 1 99 ? -19.017 -3.864 15.182 1.00 92.94 99 GLU A CA 1
ATOM 764 C C . GLU A 1 99 ? -20.226 -3.173 15.847 1.00 92.94 99 GLU A C 1
ATOM 766 O O . GLU A 1 99 ? -20.542 -3.400 17.012 1.00 92.94 99 GLU A O 1
ATOM 771 N N . GLY A 1 100 ? -20.879 -2.261 15.118 1.00 94.12 100 GLY A N 1
ATOM 772 C CA . GLY A 1 100 ? -22.033 -1.503 15.618 1.00 94.12 100 GLY A CA 1
ATOM 773 C C . GLY A 1 100 ? -21.704 -0.447 16.681 1.00 94.12 100 GLY A C 1
ATOM 774 O O . GLY A 1 100 ? -22.617 0.182 17.207 1.00 94.12 100 GLY A O 1
ATOM 775 N N . LYS A 1 101 ? -20.422 -0.222 16.992 1.00 96.12 101 LYS A N 1
ATOM 776 C CA . LYS A 1 101 ? -19.963 0.746 17.996 1.00 96.12 101 LYS A CA 1
ATOM 777 C C . LYS A 1 101 ? -19.204 1.903 17.354 1.00 96.12 101 LYS A C 1
ATOM 779 O O . LYS A 1 101 ? -18.578 1.745 16.302 1.00 96.12 101 LYS A O 1
ATOM 784 N N . THR A 1 102 ? -19.232 3.057 18.016 1.00 97.31 102 THR A N 1
ATOM 785 C CA . THR A 1 102 ? -18.388 4.209 17.680 1.00 97.31 102 THR A CA 1
ATOM 786 C C . THR A 1 102 ? -17.054 4.080 18.396 1.00 97.31 102 THR A C 1
ATOM 788 O O . THR A 1 102 ? -17.001 3.956 19.615 1.00 97.31 102 THR A O 1
ATOM 791 N N . TRP A 1 103 ? -15.981 4.124 17.620 1.00 97.88 103 TRP A N 1
ATOM 792 C CA . TRP A 1 103 ? -14.607 4.072 18.085 1.00 97.88 103 TRP A CA 1
ATOM 793 C C . TRP A 1 103 ? -13.941 5.429 17.872 1.00 97.88 103 TRP A C 1
ATOM 795 O O . TRP A 1 103 ? -14.055 6.018 16.795 1.00 97.88 103 TRP A O 1
ATOM 805 N N . TYR A 1 104 ? -13.221 5.905 18.880 1.00 97.56 104 TYR A N 1
ATOM 806 C CA . TYR A 1 104 ? -12.582 7.215 18.933 1.00 97.56 104 TYR A CA 1
ATOM 807 C C . TYR A 1 104 ? -11.068 7.059 18.805 1.00 97.56 104 TYR A C 1
ATOM 809 O O . TYR A 1 104 ? -10.453 6.272 19.525 1.00 97.56 104 TYR A O 1
ATOM 817 N N . LEU A 1 105 ? -10.453 7.790 17.875 1.00 96.62 105 LEU A N 1
ATOM 818 C CA . LEU A 1 105 ? -9.005 7.769 17.677 1.00 96.62 105 LEU A CA 1
ATOM 819 C C . LEU A 1 105 ? -8.288 8.367 18.901 1.00 96.62 105 LEU A C 1
ATOM 821 O O . LEU A 1 105 ? -8.578 9.489 19.318 1.00 96.62 105 LEU A O 1
ATOM 825 N N . LYS A 1 106 ? -7.313 7.649 19.459 1.00 95.25 106 LYS A N 1
ATOM 826 C CA . LYS A 1 106 ? -6.457 8.161 20.537 1.00 95.25 106 LYS A CA 1
ATOM 827 C C . LYS A 1 106 ? -5.650 9.365 20.044 1.00 95.25 106 LYS A C 1
ATOM 829 O O . LYS A 1 106 ? -5.146 9.374 18.920 1.00 95.25 106 LYS A O 1
ATOM 834 N N . LYS A 1 107 ? -5.483 10.375 20.899 1.00 91.31 107 LYS A N 1
ATOM 835 C CA . LYS A 1 107 ? -4.706 11.581 20.573 1.00 91.31 107 LYS A CA 1
ATOM 836 C C . LYS A 1 107 ? -3.278 11.207 20.143 1.00 91.31 107 LYS A C 1
ATOM 838 O O . LYS A 1 107 ? -2.627 10.402 20.801 1.00 91.31 107 LYS A O 1
ATOM 843 N N . GLY A 1 108 ? -2.804 11.799 19.046 1.00 87.50 108 GLY A N 1
ATOM 844 C CA . GLY A 1 108 ? -1.460 11.562 18.501 1.00 87.50 108 GLY A CA 1
ATOM 845 C C . GLY A 1 108 ? -1.310 10.296 17.648 1.00 87.50 108 GLY A C 1
ATOM 846 O O . GLY A 1 108 ? -0.241 10.083 17.085 1.00 87.50 108 GLY A O 1
ATOM 847 N N . MET A 1 109 ? -2.355 9.473 17.510 1.00 87.81 109 MET A N 1
ATOM 848 C CA . MET A 1 109 ? -2.332 8.318 16.611 1.00 87.81 109 MET A CA 1
ATOM 849 C C . MET A 1 109 ? -2.741 8.713 15.192 1.00 87.81 109 MET A C 1
ATOM 851 O O . MET A 1 109 ? -3.649 9.517 14.996 1.00 87.81 109 MET A O 1
ATOM 855 N N . ALA A 1 110 ? -2.105 8.102 14.193 1.00 85.56 110 ALA A N 1
ATOM 856 C CA . ALA A 1 110 ? -2.527 8.230 12.802 1.00 85.56 110 ALA A CA 1
ATOM 857 C C . ALA A 1 110 ? -3.828 7.450 12.560 1.00 85.56 110 ALA A C 1
ATOM 859 O O . ALA A 1 110 ? -3.977 6.321 13.044 1.00 85.56 110 ALA A O 1
ATOM 860 N N . MET A 1 111 ? -4.747 8.026 11.780 1.00 89.31 111 MET A N 1
ATOM 861 C CA . MET A 1 111 ? -5.991 7.357 11.398 1.00 89.31 111 MET A CA 1
ATOM 862 C C . MET A 1 111 ? -5.716 5.997 10.756 1.00 89.31 111 MET A C 1
ATOM 864 O O . MET A 1 111 ? -4.714 5.795 10.072 1.00 89.31 111 MET A O 1
ATOM 868 N N . LEU A 1 112 ? -6.626 5.057 10.985 1.00 89.44 112 LEU A N 1
ATOM 869 C CA . LEU A 1 112 ? -6.578 3.744 10.365 1.00 89.44 112 LEU A CA 1
ATOM 870 C C . LEU A 1 112 ? -7.980 3.381 9.873 1.00 89.44 112 LEU A C 1
ATOM 872 O O . LEU A 1 112 ? -8.981 3.661 10.538 1.00 89.44 112 LEU A O 1
ATOM 876 N N . ALA A 1 113 ? -8.067 2.779 8.690 1.00 92.38 113 ALA A N 1
ATOM 877 C CA . ALA A 1 113 ? -9.337 2.279 8.181 1.00 92.38 113 ALA A CA 1
ATOM 878 C C . ALA A 1 113 ? -9.913 1.194 9.107 1.00 92.38 113 ALA A C 1
ATOM 880 O O . ALA A 1 113 ? -9.181 0.451 9.768 1.00 92.38 113 ALA A O 1
ATOM 881 N N . THR A 1 114 ? -11.238 1.089 9.131 1.00 93.62 114 THR A N 1
ATOM 882 C CA . THR A 1 114 ? -11.925 -0.011 9.809 1.00 93.62 114 THR A CA 1
ATOM 883 C C . THR A 1 114 ? -11.453 -1.355 9.229 1.00 93.62 114 THR A C 1
ATOM 885 O O . THR A 1 114 ? -11.292 -1.445 8.006 1.00 93.62 114 THR A O 1
ATOM 888 N N . PRO A 1 115 ? -11.239 -2.395 10.057 1.00 88.12 115 PRO A N 1
ATOM 889 C CA . PRO A 1 115 ? -10.890 -3.729 9.574 1.00 88.12 115 PRO A CA 1
ATOM 890 C C . PRO A 1 115 ? -11.828 -4.218 8.466 1.00 88.12 115 PRO A C 1
ATOM 892 O O . PRO A 1 115 ? -13.043 -4.040 8.553 1.00 88.12 115 PRO A O 1
ATOM 895 N N . GLY A 1 116 ? -11.251 -4.764 7.392 1.00 87.25 116 GLY A N 1
ATOM 896 C CA . GLY A 1 116 ? -11.992 -5.233 6.218 1.00 87.25 116 GLY A CA 1
ATOM 897 C C . GLY A 1 116 ? -12.392 -4.138 5.217 1.00 87.25 116 GLY A C 1
ATOM 898 O O . GLY A 1 116 ? -12.973 -4.450 4.183 1.00 87.25 116 GLY A O 1
ATOM 899 N N . LYS A 1 117 ? -12.088 -2.860 5.487 1.00 91.94 117 LYS A N 1
ATOM 900 C CA . LYS A 1 117 ? -12.400 -1.728 4.588 1.00 91.94 117 LYS A CA 1
ATOM 901 C C . LYS A 1 117 ? -11.165 -1.020 4.024 1.00 91.94 117 LYS A C 1
ATOM 903 O O . LYS A 1 117 ? -11.310 -0.013 3.341 1.00 91.94 117 LYS A O 1
ATOM 908 N N . SER A 1 118 ? -9.955 -1.485 4.342 1.00 94.00 118 SER A N 1
ATOM 909 C CA . SER A 1 118 ? -8.716 -0.864 3.857 1.00 94.00 118 SER A CA 1
ATOM 910 C C . SER A 1 118 ? -8.315 -1.395 2.481 1.00 94.00 118 SER A C 1
ATOM 912 O O . SER A 1 118 ? -8.332 -2.603 2.264 1.00 94.00 118 SER A O 1
ATOM 914 N N . ASN A 1 119 ? -7.813 -0.531 1.597 1.00 97.00 119 ASN A N 1
ATOM 915 C CA . ASN A 1 119 ? -7.188 -0.975 0.344 1.00 97.00 119 ASN A CA 1
ATOM 916 C C . ASN A 1 119 ? -5.897 -1.791 0.579 1.00 97.00 119 ASN A C 1
ATOM 918 O O . ASN A 1 119 ? -5.556 -2.653 -0.231 1.00 97.00 119 ASN A O 1
ATOM 922 N N . HIS A 1 120 ? -5.229 -1.625 1.730 1.00 96.94 120 HIS A N 1
ATOM 923 C CA . HIS A 1 120 ? -4.136 -2.514 2.151 1.00 96.94 120 HIS A CA 1
ATOM 924 C C . HIS A 1 120 ? -4.622 -3.940 2.431 1.00 96.94 120 HIS A C 1
ATOM 926 O O . HIS A 1 120 ? -3.892 -4.898 2.193 1.00 96.94 120 HIS A O 1
ATOM 932 N N . ASN A 1 121 ? -5.869 -4.110 2.888 1.00 96.25 121 ASN A N 1
ATOM 933 C CA . ASN A 1 121 ? -6.462 -5.435 3.076 1.00 96.25 121 ASN A CA 1
ATOM 934 C C . ASN A 1 121 ? -6.701 -6.147 1.736 1.00 96.25 121 ASN A C 1
ATOM 936 O O . ASN A 1 121 ? -6.770 -7.366 1.697 1.00 96.25 121 ASN A O 1
ATOM 940 N N . LEU A 1 122 ? -6.774 -5.413 0.629 1.00 96.62 122 LEU A N 1
ATOM 941 C CA . LEU A 1 122 ? -6.888 -5.971 -0.719 1.00 96.62 122 LEU A CA 1
ATOM 942 C C . LEU A 1 122 ? -5.523 -6.209 -1.386 1.00 96.62 122 LEU A C 1
ATOM 944 O O . LEU A 1 122 ? -5.467 -6.688 -2.513 1.00 96.62 122 LEU A O 1
ATOM 948 N N . GLY A 1 123 ? -4.417 -5.851 -0.724 1.00 97.44 123 GLY A N 1
ATOM 949 C CA . GLY A 1 123 ? -3.067 -5.993 -1.276 1.00 97.44 123 GLY A CA 1
ATOM 950 C C . GLY A 1 123 ? -2.780 -5.089 -2.478 1.00 97.44 123 GLY A C 1
ATOM 951 O O . GLY A 1 123 ? -1.808 -5.329 -3.185 1.00 97.44 123 GLY A O 1
ATOM 952 N N . ILE A 1 124 ? -3.603 -4.068 -2.723 1.00 98.19 124 ILE A N 1
ATOM 953 C CA . ILE A 1 124 ? -3.472 -3.151 -3.869 1.00 98.19 124 ILE A CA 1
ATOM 954 C C . ILE A 1 124 ? -2.975 -1.758 -3.474 1.00 98.19 124 ILE A C 1
ATOM 956 O O . ILE A 1 124 ? -2.884 -0.889 -4.336 1.00 98.19 124 ILE A O 1
ATOM 960 N N . ALA A 1 125 ? -2.680 -1.525 -2.194 1.00 98.12 125 ALA A N 1
ATOM 961 C CA . ALA A 1 125 ? -2.235 -0.230 -1.696 1.00 98.12 125 ALA A CA 1
ATOM 962 C C . ALA A 1 125 ? -0.799 -0.255 -1.173 1.00 98.12 125 ALA A C 1
ATOM 964 O O . ALA A 1 125 ? -0.336 -1.275 -0.661 1.00 98.12 125 ALA A O 1
ATOM 965 N N . VAL A 1 126 ? -0.128 0.890 -1.286 1.00 98.00 126 VAL A N 1
ATOM 966 C CA . VAL A 1 126 ? 1.239 1.128 -0.818 1.00 98.00 126 VAL A CA 1
ATOM 967 C C . VAL A 1 126 ? 1.300 2.474 -0.100 1.00 98.00 126 VAL A C 1
ATOM 969 O O . VAL A 1 126 ? 0.933 3.478 -0.709 1.00 98.00 126 VAL A O 1
ATOM 972 N N . ASP A 1 127 ? 1.828 2.519 1.131 1.00 96.69 127 ASP A N 1
ATOM 973 C CA . ASP A 1 127 ? 2.257 3.790 1.738 1.00 96.69 127 ASP A CA 1
ATOM 974 C C . ASP A 1 127 ? 3.746 4.019 1.491 1.00 96.69 127 ASP A C 1
ATOM 976 O O . ASP A 1 127 ? 4.620 3.363 2.071 1.00 96.69 127 ASP A O 1
ATOM 980 N N . VAL A 1 128 ? 4.039 4.978 0.618 1.00 95.88 128 VAL A N 1
ATOM 981 C CA . VAL A 1 128 ? 5.399 5.302 0.190 1.00 95.88 128 VAL A CA 1
ATOM 982 C C . VAL A 1 128 ? 6.143 6.068 1.284 1.00 95.88 128 VAL A C 1
ATOM 984 O O . VAL A 1 128 ? 5.705 7.120 1.754 1.00 95.88 128 VAL A O 1
ATOM 987 N N . HIS A 1 129 ? 7.320 5.569 1.657 1.00 92.69 129 HIS A N 1
ATOM 988 C CA . HIS A 1 129 ? 8.183 6.219 2.633 1.00 92.69 129 HIS A CA 1
ATOM 989 C C . HIS A 1 129 ? 8.606 7.619 2.169 1.00 92.69 129 HIS A C 1
ATOM 991 O O . HIS A 1 129 ? 9.058 7.805 1.038 1.00 92.69 129 HIS A O 1
ATOM 997 N N . SER A 1 130 ? 8.506 8.601 3.070 1.00 92.19 130 SER A N 1
ATOM 998 C CA . SER A 1 130 ? 8.903 9.995 2.826 1.00 92.19 130 SER A CA 1
ATOM 999 C C . SER A 1 130 ? 8.249 10.613 1.574 1.00 92.19 130 SER A C 1
ATOM 1001 O O . SER A 1 130 ? 8.834 11.473 0.920 1.00 92.19 130 SER A O 1
ATOM 1003 N N . ALA A 1 131 ? 7.033 10.195 1.207 1.00 92.62 131 ALA A N 1
ATOM 1004 C CA . ALA A 1 131 ? 6.366 10.630 -0.027 1.00 92.62 131 ALA A CA 1
ATOM 1005 C C . ALA A 1 131 ? 6.236 12.152 -0.190 1.00 92.62 131 ALA A C 1
ATOM 1007 O O . ALA A 1 131 ? 6.266 12.638 -1.314 1.00 92.62 131 ALA A O 1
ATOM 1008 N N . SER A 1 132 ? 6.143 12.899 0.914 1.00 91.00 132 SER A N 1
ATOM 1009 C CA . SER A 1 132 ? 6.049 14.365 0.911 1.00 91.00 132 SER A CA 1
ATOM 1010 C C . SER A 1 132 ? 7.362 15.083 0.575 1.00 91.00 132 SER A C 1
ATOM 1012 O O . SER A 1 132 ? 7.352 16.299 0.399 1.00 91.00 132 SER A O 1
ATOM 1014 N N . GLU A 1 133 ? 8.499 14.379 0.511 1.00 92.69 133 GLU A N 1
ATOM 1015 C CA . GLU A 1 133 ? 9.773 14.976 0.096 1.00 92.69 133 GLU A CA 1
ATOM 1016 C C . GLU A 1 133 ? 9.644 15.520 -1.342 1.00 92.69 133 GLU A C 1
ATOM 1018 O O . GLU A 1 133 ? 9.280 14.746 -2.232 1.00 92.69 133 GLU A O 1
ATOM 1023 N N . PRO A 1 134 ? 9.983 16.797 -1.622 1.00 89.88 134 PRO A N 1
ATOM 1024 C CA . PRO A 1 134 ? 9.706 17.427 -2.916 1.00 89.88 134 PRO A CA 1
ATOM 1025 C C . PRO A 1 134 ? 10.217 16.650 -4.133 1.00 89.88 134 PRO A C 1
ATOM 1027 O O . PRO A 1 134 ? 9.496 16.509 -5.118 1.00 89.88 134 PRO A O 1
ATOM 1030 N N . LYS A 1 135 ? 11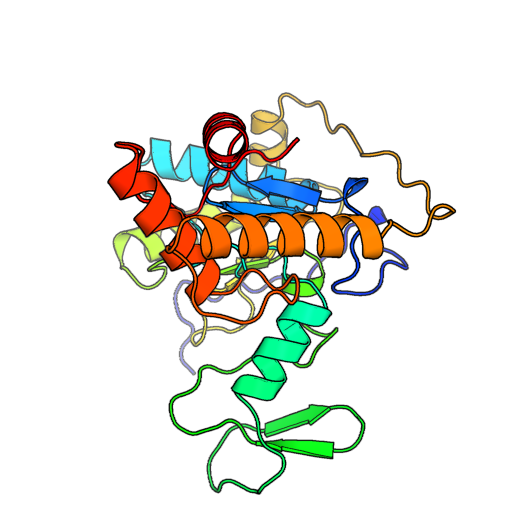.433 16.090 -4.061 1.00 90.94 135 LYS A N 1
ATOM 1031 C CA . LYS A 1 135 ? 12.008 15.284 -5.150 1.00 90.94 135 LYS A CA 1
ATOM 1032 C C . LYS A 1 135 ? 11.142 14.058 -5.460 1.00 90.94 135 LYS A C 1
ATOM 1034 O O . LYS A 1 135 ? 10.865 13.776 -6.623 1.00 90.94 135 LYS A O 1
ATOM 1039 N N . ARG A 1 136 ? 10.703 13.344 -4.419 1.00 95.44 136 ARG A N 1
ATOM 1040 C CA . ARG A 1 136 ? 9.896 12.124 -4.540 1.00 95.44 136 ARG A CA 1
ATOM 1041 C C . ARG A 1 136 ? 8.466 12.444 -4.950 1.00 95.44 136 ARG A C 1
ATOM 1043 O O . ARG A 1 136 ? 7.963 11.811 -5.870 1.00 95.44 136 ARG A O 1
ATOM 1050 N N . LEU A 1 137 ? 7.842 13.446 -4.332 1.00 90.75 137 LEU A N 1
ATOM 1051 C CA . LEU A 1 137 ? 6.479 13.859 -4.660 1.00 90.75 137 LEU A CA 1
ATOM 1052 C C . LEU A 1 137 ? 6.363 14.307 -6.120 1.00 90.75 137 LEU A C 1
ATOM 1054 O O . LEU A 1 137 ? 5.467 13.854 -6.824 1.00 90.75 137 LEU A O 1
ATOM 1058 N N . ASN A 1 138 ? 7.297 15.133 -6.600 1.00 87.38 138 ASN A N 1
ATOM 1059 C CA . ASN A 1 138 ? 7.300 15.592 -7.991 1.00 87.38 138 ASN A CA 1
ATOM 1060 C C . ASN A 1 138 ? 7.511 14.437 -8.976 1.00 87.38 138 ASN A C 1
ATOM 1062 O O . ASN A 1 138 ? 6.865 14.394 -10.023 1.00 87.38 138 ASN A O 1
ATOM 1066 N N . TRP A 1 139 ? 8.373 13.474 -8.632 1.00 95.56 139 TRP A N 1
ATOM 1067 C CA . TRP A 1 139 ? 8.544 12.273 -9.443 1.00 95.56 139 TRP A CA 1
ATOM 1068 C C . TRP A 1 139 ? 7.261 11.435 -9.479 1.00 95.56 139 TRP A C 1
ATOM 1070 O O . TRP A 1 139 ? 6.828 11.026 -10.554 1.00 95.56 139 TRP A O 1
ATOM 1080 N N . LEU A 1 140 ? 6.605 11.231 -8.332 1.00 94.56 140 LEU A N 1
ATOM 1081 C CA . LEU A 1 140 ? 5.331 10.513 -8.261 1.00 94.56 140 LEU A CA 1
ATOM 1082 C C . LEU A 1 140 ? 4.256 11.216 -9.103 1.00 94.56 140 LEU A C 1
ATOM 1084 O O . LEU A 1 140 ? 3.619 10.563 -9.924 1.00 94.56 140 LEU A O 1
ATOM 1088 N N . ILE A 1 141 ? 4.106 12.539 -8.980 1.00 89.06 141 ILE A N 1
ATOM 1089 C CA . ILE A 1 141 ? 3.162 13.342 -9.783 1.00 89.06 141 ILE A CA 1
ATOM 1090 C C . ILE A 1 141 ? 3.324 13.073 -11.279 1.00 89.06 141 ILE A C 1
ATOM 1092 O O . ILE A 1 141 ? 2.335 12.894 -11.988 1.00 89.06 141 ILE A O 1
ATOM 1096 N N . ALA A 1 142 ? 4.568 13.026 -11.754 1.00 86.62 142 ALA A N 1
ATOM 1097 C CA . ALA A 1 142 ? 4.853 12.837 -13.167 1.00 86.62 142 ALA A CA 1
ATOM 1098 C C . ALA A 1 142 ? 4.612 11.396 -13.655 1.00 86.62 142 ALA A C 1
ATOM 1100 O O . ALA A 1 142 ? 4.289 11.221 -14.826 1.00 86.62 142 ALA A O 1
ATOM 1101 N N . ASN A 1 143 ? 4.746 10.384 -12.784 1.00 95.25 143 ASN A N 1
ATOM 1102 C CA . ASN A 1 143 ? 4.902 8.989 -13.214 1.00 95.25 143 ASN A CA 1
ATOM 1103 C C . ASN A 1 143 ? 3.825 8.012 -12.707 1.00 95.25 143 ASN A C 1
ATOM 1105 O O . ASN A 1 143 ? 3.633 6.979 -13.343 1.00 95.25 143 ASN A O 1
ATOM 1109 N N . VAL A 1 144 ? 3.110 8.266 -11.596 1.00 94.62 144 VAL A N 1
ATOM 1110 C CA . VAL A 1 144 ? 2.272 7.215 -10.955 1.00 94.62 144 VAL A CA 1
ATOM 1111 C C . VAL A 1 144 ? 1.226 6.606 -11.893 1.00 94.62 144 VAL A C 1
ATOM 1113 O O . VAL A 1 144 ? 0.971 5.400 -11.848 1.00 94.62 144 VAL A O 1
ATOM 1116 N N . LYS A 1 145 ? 0.659 7.429 -12.783 1.00 93.25 145 LYS A N 1
ATOM 1117 C CA . LYS A 1 145 ? -0.367 7.018 -13.747 1.00 93.25 145 LYS A CA 1
ATOM 1118 C C . LYS A 1 145 ? 0.162 5.984 -14.745 1.00 93.25 145 LYS A C 1
ATOM 1120 O O . LYS A 1 145 ? -0.572 5.069 -15.106 1.00 93.25 145 LYS A O 1
ATOM 1125 N N . ASP A 1 146 ? 1.436 6.084 -15.126 1.00 92.00 146 ASP A N 1
ATOM 1126 C CA . ASP A 1 146 ? 2.057 5.223 -16.138 1.00 92.00 146 ASP A CA 1
ATOM 1127 C C . ASP A 1 146 ? 2.268 3.800 -15.605 1.00 92.00 146 ASP A C 1
ATOM 1129 O O . ASP A 1 146 ? 2.384 2.849 -16.376 1.00 92.00 146 ASP A O 1
ATOM 1133 N N . PHE A 1 147 ? 2.249 3.645 -14.278 1.00 97.50 147 PHE A N 1
ATOM 1134 C CA . PHE A 1 147 ? 2.326 2.364 -13.577 1.00 97.50 147 PHE A CA 1
ATOM 1135 C C . PHE A 1 147 ? 0.983 1.922 -12.986 1.00 97.50 147 PHE A C 1
ATOM 1137 O O . PHE A 1 147 ? 0.898 0.859 -12.379 1.00 97.50 147 PHE A O 1
ATOM 1144 N N . GLY A 1 148 ? -0.088 2.692 -13.200 1.00 96.62 148 GLY A N 1
ATOM 1145 C CA . GLY A 1 148 ? -1.441 2.296 -12.818 1.00 96.62 148 GLY A CA 1
ATOM 1146 C C . GLY A 1 148 ? -1.761 2.521 -11.345 1.00 96.62 148 GLY A C 1
ATOM 1147 O O . GLY A 1 148 ? -2.633 1.840 -10.804 1.00 96.62 148 GLY A O 1
ATOM 1148 N N . PHE A 1 149 ? -1.065 3.460 -10.700 1.00 98.44 149 PHE A N 1
ATOM 1149 C CA . PHE A 1 149 ? -1.359 3.906 -9.342 1.00 98.44 149 PHE A CA 1
ATOM 1150 C C . PHE A 1 149 ? -2.062 5.261 -9.334 1.00 98.44 149 PHE A C 1
ATOM 1152 O O . PHE A 1 149 ? -1.838 6.100 -10.202 1.00 98.44 149 PHE A O 1
ATOM 1159 N N . SER A 1 150 ? -2.888 5.486 -8.318 1.00 96.94 150 SER A N 1
ATOM 1160 C CA . SER A 1 150 ? -3.570 6.753 -8.056 1.00 96.94 150 SER A CA 1
ATOM 1161 C C . SER A 1 150 ? -3.693 6.992 -6.549 1.00 96.94 150 SER A C 1
ATOM 1163 O O . SER A 1 150 ? -3.734 6.037 -5.769 1.00 96.94 150 SER A O 1
ATOM 1165 N N . TRP A 1 151 ? -3.754 8.258 -6.133 1.00 95.62 151 TRP A N 1
ATOM 1166 C CA . TRP A 1 151 ? -3.998 8.622 -4.736 1.00 95.62 151 TRP A CA 1
ATOM 1167 C C . TRP A 1 151 ? -5.447 8.339 -4.304 1.00 95.62 151 TRP A C 1
ATOM 1169 O O . TRP A 1 151 ? -6.336 8.067 -5.120 1.00 95.62 151 TRP A O 1
ATOM 1179 N N . GLU A 1 152 ? -5.688 8.379 -2.992 1.00 93.00 152 GLU A N 1
ATOM 1180 C CA . GLU A 1 152 ? -7.027 8.258 -2.394 1.00 93.00 152 GLU A CA 1
ATOM 1181 C C . GLU A 1 152 ? -7.496 9.552 -1.732 1.00 93.00 152 GLU A C 1
ATOM 1183 O O . GLU A 1 152 ? -8.565 10.057 -2.069 1.00 93.00 152 GLU A O 1
ATOM 1188 N N . VAL A 1 153 ? -6.698 10.090 -0.805 1.00 89.50 153 VAL A N 1
ATOM 1189 C CA . VAL A 1 153 ? -7.073 11.245 0.018 1.00 89.50 153 VAL A CA 1
ATOM 1190 C C . VAL A 1 153 ? -6.104 12.398 -0.224 1.00 89.50 153 VAL A C 1
ATOM 1192 O O . VAL A 1 153 ? -5.010 12.462 0.335 1.00 89.50 153 VAL A O 1
ATOM 1195 N N . VAL A 1 154 ? -6.526 13.351 -1.049 1.00 86.19 154 VAL A N 1
ATOM 1196 C CA . VAL A 1 154 ? -5.735 14.530 -1.421 1.00 86.19 154 VAL A CA 1
ATOM 1197 C C . VAL A 1 154 ? -6.270 15.763 -0.673 1.00 86.19 154 VAL A C 1
ATOM 1199 O O . VAL A 1 154 ? -7.485 15.964 -0.656 1.00 86.19 154 VAL A O 1
ATOM 1202 N N . PRO A 1 155 ? -5.425 16.622 -0.064 1.00 87.50 155 PRO A N 1
ATOM 1203 C CA . PRO A 1 155 ? -3.963 16.564 0.019 1.00 87.50 155 PRO A CA 1
ATOM 1204 C C . PRO A 1 155 ? -3.423 15.836 1.272 1.00 87.50 155 PRO A C 1
ATOM 1206 O O . PRO A 1 155 ? -2.251 15.979 1.612 1.00 87.50 155 PRO A O 1
ATOM 1209 N N . SER A 1 156 ? -4.262 15.121 2.021 1.00 88.06 156 SER A N 1
ATOM 1210 C CA . SER A 1 156 ? -3.896 14.637 3.360 1.00 88.06 156 SER A CA 1
ATOM 1211 C C . SER A 1 156 ? -2.952 13.433 3.376 1.00 88.06 156 SER A C 1
ATOM 1213 O O . SER A 1 156 ? -2.215 13.284 4.344 1.00 88.06 156 SER A O 1
ATOM 1215 N N . GLU A 1 157 ? -2.958 12.593 2.338 1.00 90.25 157 GLU A N 1
ATOM 1216 C CA . GLU A 1 157 ? -2.214 11.326 2.301 1.00 90.25 157 GLU A CA 1
ATOM 1217 C C . GLU A 1 157 ? -1.337 11.212 1.039 1.00 90.25 157 GLU A C 1
ATOM 1219 O O . GLU A 1 157 ? -1.577 10.360 0.182 1.00 90.25 157 GLU A O 1
ATOM 1224 N N . PRO A 1 158 ? -0.288 12.048 0.889 1.00 91.19 158 PRO A N 1
ATOM 1225 C CA . PRO A 1 158 ? 0.612 11.990 -0.270 1.00 91.19 158 PRO A CA 1
ATOM 1226 C C . PRO A 1 158 ? 1.359 10.655 -0.398 1.00 91.19 158 PRO A C 1
ATOM 1228 O O . PRO A 1 158 ? 1.874 10.342 -1.470 1.00 91.19 158 PRO A O 1
ATOM 1231 N N . TRP A 1 159 ? 1.426 9.871 0.681 1.00 95.25 159 TRP A N 1
ATOM 1232 C CA . TRP A 1 159 ? 2.052 8.551 0.712 1.00 95.25 159 TRP A CA 1
ATOM 1233 C C . TRP A 1 159 ? 1.156 7.425 0.202 1.00 95.25 159 TRP A C 1
ATOM 1235 O O . TRP A 1 159 ? 1.707 6.429 -0.258 1.00 95.25 159 TRP A O 1
ATOM 1245 N N . HIS A 1 160 ? -0.172 7.559 0.279 1.00 97.44 160 HIS A N 1
ATOM 1246 C CA . HIS A 1 160 ? -1.093 6.450 0.047 1.00 97.44 160 HIS A CA 1
ATOM 1247 C C . HIS A 1 160 ? -1.456 6.324 -1.436 1.00 97.44 160 HIS A C 1
ATOM 1249 O O . HIS A 1 160 ? -2.216 7.129 -1.983 1.00 97.44 160 HIS A O 1
ATOM 1255 N N . LEU A 1 161 ? -0.916 5.293 -2.086 1.00 98.25 161 LEU A N 1
ATOM 1256 C CA . LEU A 1 161 ? -1.168 4.967 -3.488 1.00 98.25 161 LEU A CA 1
ATOM 1257 C C . LEU A 1 161 ? -1.946 3.661 -3.608 1.00 98.25 161 LEU A C 1
ATOM 1259 O O . LEU A 1 161 ? -1.669 2.696 -2.901 1.00 98.25 161 LEU A O 1
ATOM 1263 N N . ARG A 1 162 ? -2.875 3.604 -4.564 1.00 98.31 162 ARG A N 1
ATOM 1264 C CA . ARG A 1 162 ? -3.705 2.430 -4.860 1.00 98.31 162 ARG A CA 1
ATOM 1265 C C . ARG A 1 162 ? -3.529 2.025 -6.312 1.00 98.31 162 ARG A C 1
ATOM 1267 O O . ARG A 1 162 ? -3.582 2.884 -7.188 1.00 98.31 162 ARG A O 1
ATOM 1274 N N . TYR A 1 163 ? -3.341 0.739 -6.570 1.00 98.50 163 TYR A N 1
ATOM 1275 C CA . TYR A 1 163 ? -3.378 0.189 -7.919 1.00 98.50 163 TYR A CA 1
ATOM 1276 C C . TYR A 1 163 ? -4.823 0.193 -8.435 1.00 98.50 163 TYR A C 1
ATOM 1278 O O . TYR A 1 163 ? -5.722 -0.306 -7.757 1.00 98.50 163 TYR A O 1
ATOM 1286 N N . VAL A 1 164 ? -5.051 0.763 -9.621 1.00 97.94 164 VAL A N 1
ATOM 1287 C CA . VAL A 1 164 ? -6.406 1.047 -10.138 1.00 97.94 164 VAL A CA 1
ATOM 1288 C C . VAL A 1 164 ? -6.735 0.377 -11.471 1.00 97.94 164 VAL A C 1
ATOM 1290 O O . VAL A 1 164 ? -7.851 0.526 -11.956 1.00 97.94 164 VAL A O 1
ATOM 1293 N N . CYS A 1 165 ? -5.803 -0.365 -12.074 1.00 95.81 165 CYS A N 1
ATOM 1294 C CA . CYS A 1 165 ? -5.961 -0.872 -13.444 1.00 95.81 165 CYS A CA 1
ATOM 1295 C C . CYS A 1 165 ? -6.573 -2.281 -13.558 1.00 95.81 165 CYS A C 1
ATOM 1297 O O . CYS A 1 165 ? -6.758 -2.779 -14.670 1.00 95.81 165 CYS A O 1
ATOM 1299 N N . GLY A 1 166 ? -6.907 -2.930 -12.440 1.00 94.12 166 GLY A N 1
ATOM 1300 C CA . GLY A 1 166 ? -7.518 -4.258 -12.440 1.00 94.12 166 GLY A CA 1
ATOM 1301 C C . GLY A 1 166 ? -6.689 -5.284 -13.210 1.00 94.12 166 GLY A C 1
ATOM 1302 O O . GLY A 1 166 ? -5.511 -5.481 -12.925 1.00 94.12 166 GLY A O 1
ATOM 1303 N N . ASP A 1 167 ? -7.302 -5.944 -14.191 1.00 93.19 167 ASP A N 1
ATOM 1304 C CA . ASP A 1 167 ? -6.636 -6.986 -14.981 1.00 93.19 167 ASP A CA 1
ATOM 1305 C C . ASP A 1 167 ? -5.810 -6.460 -16.162 1.00 93.19 167 ASP A C 1
ATOM 1307 O O . ASP A 1 167 ? -5.100 -7.247 -16.793 1.00 93.19 167 ASP A O 1
ATOM 1311 N N . THR A 1 168 ? -5.893 -5.162 -16.462 1.00 92.50 168 THR A N 1
ATOM 1312 C CA . THR A 1 168 ? -5.307 -4.552 -17.662 1.00 92.50 168 THR A CA 1
ATOM 1313 C C . THR A 1 168 ? -4.141 -3.646 -17.261 1.00 92.50 168 THR A C 1
ATOM 1315 O O . THR A 1 168 ? -4.324 -2.437 -17.116 1.00 92.50 168 THR A O 1
ATOM 1318 N N . PRO A 1 169 ? -2.937 -4.200 -17.026 1.00 92.88 169 PRO A N 1
ATOM 1319 C CA . PRO A 1 169 ? -1.787 -3.406 -16.614 1.00 92.88 169 PRO A CA 1
ATOM 1320 C C . PRO A 1 169 ? -1.384 -2.385 -17.695 1.00 92.88 169 PRO A C 1
ATOM 1322 O O . PRO A 1 169 ? -1.486 -2.684 -18.888 1.00 92.88 169 PRO A O 1
ATOM 1325 N N . PRO A 1 170 ? -0.876 -1.202 -17.305 1.00 92.50 170 PRO A N 1
ATOM 1326 C CA . PRO A 1 170 ? -0.343 -0.232 -18.257 1.00 92.50 170 PRO A CA 1
ATOM 1327 C C . PRO A 1 170 ? 0.845 -0.775 -19.070 1.00 92.50 170 PRO A C 1
ATOM 1329 O O . PRO A 1 170 ? 1.560 -1.662 -18.589 1.00 92.50 170 PRO A O 1
ATOM 1332 N N . PRO A 1 171 ? 1.143 -0.194 -20.250 1.00 88.88 171 PRO A N 1
ATOM 1333 C CA . PRO A 1 171 ? 2.241 -0.645 -21.108 1.00 88.88 171 PRO A CA 1
ATOM 1334 C C . PRO A 1 171 ? 3.605 -0.717 -20.409 1.00 88.88 171 PRO A C 1
ATOM 1336 O O . PRO A 1 171 ? 4.350 -1.668 -20.631 1.00 88.88 171 PRO A O 1
ATOM 1339 N N . ALA A 1 172 ? 3.919 0.236 -19.522 1.00 88.50 172 ALA A N 1
ATOM 1340 C CA . ALA A 1 172 ? 5.177 0.235 -18.771 1.00 88.50 172 ALA A CA 1
ATOM 1341 C C . ALA A 1 172 ? 5.314 -0.998 -17.859 1.00 88.50 172 ALA A C 1
ATOM 1343 O O . ALA A 1 172 ? 6.400 -1.559 -17.724 1.00 88.50 172 ALA A O 1
ATOM 1344 N N . VAL A 1 173 ? 4.203 -1.455 -17.273 1.00 92.56 173 VAL A N 1
ATOM 1345 C CA . VAL A 1 173 ? 4.168 -2.658 -16.433 1.00 92.56 173 VAL A CA 1
ATOM 1346 C C . VAL A 1 173 ? 4.281 -3.917 -17.293 1.00 92.56 173 VAL A C 1
ATOM 1348 O O . VAL A 1 173 ? 5.053 -4.807 -16.953 1.00 92.56 173 VAL A O 1
ATOM 1351 N N . VAL A 1 174 ? 3.582 -3.974 -18.434 1.00 88.44 174 VAL A N 1
ATOM 1352 C CA . VAL A 1 174 ? 3.672 -5.101 -19.386 1.00 88.44 174 VAL A CA 1
ATOM 1353 C C . VAL A 1 174 ? 5.099 -5.281 -19.908 1.00 88.44 174 VAL A C 1
ATOM 1355 O O . VAL A 1 174 ? 5.601 -6.406 -19.962 1.00 88.44 174 VAL A O 1
ATOM 1358 N N . ALA A 1 175 ? 5.761 -4.178 -20.268 1.00 84.44 175 ALA A N 1
ATOM 1359 C CA . ALA A 1 175 ? 7.145 -4.186 -20.732 1.00 84.44 175 ALA A CA 1
ATOM 1360 C C . ALA A 1 175 ? 8.101 -4.684 -19.639 1.00 84.44 175 ALA A C 1
ATOM 1362 O O . ALA A 1 175 ? 8.969 -5.511 -19.910 1.00 84.44 175 ALA A O 1
ATOM 1363 N N . PHE A 1 176 ? 7.906 -4.237 -18.395 1.00 87.81 176 PHE A N 1
ATOM 1364 C CA . PHE A 1 176 ? 8.704 -4.681 -17.254 1.00 87.81 176 PHE A CA 1
ATOM 1365 C C . PHE A 1 176 ? 8.567 -6.185 -16.979 1.00 87.81 176 PHE A C 1
ATOM 1367 O O . PHE A 1 176 ? 9.555 -6.839 -16.659 1.00 87.81 176 PHE A O 1
ATOM 1374 N N . THR A 1 177 ? 7.369 -6.756 -17.132 1.00 83.75 177 THR A N 1
ATOM 1375 C CA . THR A 1 177 ? 7.134 -8.191 -16.902 1.00 83.75 177 THR A CA 1
ATOM 1376 C C . THR A 1 177 ? 7.475 -9.073 -18.107 1.00 83.75 177 THR A C 1
ATOM 1378 O O . THR A 1 177 ? 7.164 -10.259 -18.085 1.00 83.75 177 THR A O 1
ATOM 1381 N N . GLY A 1 178 ? 8.052 -8.523 -19.183 1.00 76.44 178 GLY A N 1
ATOM 1382 C CA . GLY A 1 178 ? 8.404 -9.290 -20.383 1.00 76.44 178 GLY A CA 1
ATOM 1383 C C . GLY A 1 178 ? 7.199 -9.870 -21.136 1.00 76.44 178 GLY A C 1
ATOM 1384 O O . GLY A 1 178 ? 7.329 -10.880 -21.818 1.00 76.44 178 GLY A O 1
ATOM 1385 N N . GLY A 1 179 ? 6.007 -9.277 -20.985 1.00 60.34 179 GLY A N 1
ATOM 1386 C CA . GLY A 1 179 ? 4.771 -9.756 -21.618 1.00 60.34 179 GLY A CA 1
ATOM 1387 C C . GLY A 1 179 ? 4.156 -11.030 -21.017 1.00 60.34 179 GLY A C 1
ATOM 1388 O O . GLY A 1 179 ? 3.011 -11.350 -21.334 1.00 60.34 179 GLY A O 1
ATOM 1389 N N . THR A 1 180 ? 4.840 -11.736 -20.111 1.00 50.88 180 THR A N 1
ATOM 1390 C CA . THR A 1 180 ? 4.281 -12.897 -19.405 1.00 50.88 180 THR A CA 1
ATOM 1391 C C . THR A 1 180 ? 3.470 -12.439 -18.196 1.00 50.88 180 THR A C 1
ATOM 1393 O O . THR A 1 180 ? 4.003 -12.186 -17.117 1.00 50.88 180 THR A O 1
ATOM 1396 N N . VAL A 1 181 ? 2.154 -12.318 -18.367 1.00 52.88 181 VAL A N 1
ATOM 1397 C CA . VAL A 1 181 ? 1.215 -12.123 -17.255 1.00 52.88 181 VAL A CA 1
ATOM 1398 C C . VAL A 1 181 ? 0.880 -13.503 -16.685 1.00 52.88 181 VAL A C 1
ATOM 1400 O O . VAL A 1 181 ? -0.195 -14.043 -16.947 1.00 52.88 181 VAL A O 1
ATOM 1403 N N . GLU A 1 182 ? 1.812 -14.127 -15.957 1.00 51.69 182 GLU A N 1
ATOM 1404 C CA . GLU A 1 182 ? 1.513 -15.380 -15.252 1.00 51.69 182 GLU A CA 1
ATOM 1405 C C . GLU A 1 182 ? 0.430 -15.109 -14.207 1.00 51.69 182 GLU A C 1
ATOM 1407 O O . GLU A 1 182 ? 0.676 -14.559 -13.133 1.00 51.69 182 GLU A O 1
ATOM 1412 N N . THR A 1 183 ? -0.802 -15.462 -14.564 1.00 55.16 183 THR A N 1
ATOM 1413 C CA . THR A 1 183 ? -1.954 -15.346 -13.679 1.00 55.16 183 THR A CA 1
ATOM 1414 C C . THR A 1 183 ? -1.866 -16.522 -12.708 1.00 55.16 183 THR A C 1
ATOM 1416 O O . THR A 1 183 ? -1.896 -17.668 -13.163 1.00 55.16 183 THR A O 1
ATOM 1419 N N . PRO A 1 184 ? -1.721 -16.302 -11.392 1.00 55.59 184 PRO A N 1
ATOM 1420 C CA . PRO A 1 184 ? -1.730 -17.405 -10.450 1.00 55.59 184 PRO A CA 1
ATOM 1421 C C . PRO A 1 184 ? -3.075 -18.132 -10.527 1.00 55.59 184 PRO A C 1
ATOM 1423 O O . PRO A 1 184 ? -4.133 -17.503 -10.498 1.00 55.59 184 PRO A O 1
ATOM 1426 N N . VAL A 1 185 ? -3.039 -19.462 -10.619 1.00 50.78 185 VAL A N 1
ATOM 1427 C CA . VAL A 1 185 ? -4.250 -20.290 -10.597 1.00 50.78 185 VAL A CA 1
ATOM 1428 C C . VAL A 1 185 ? -4.875 -20.185 -9.205 1.00 50.78 185 VAL A C 1
ATOM 1430 O O . VAL A 1 185 ? -4.297 -20.630 -8.211 1.00 50.78 185 VAL A O 1
ATOM 1433 N N . VAL A 1 186 ? -6.048 -19.557 -9.115 1.00 43.47 186 VAL A N 1
ATOM 1434 C CA . VAL A 1 186 ? -6.787 -19.408 -7.857 1.00 43.47 186 VAL A CA 1
ATOM 1435 C C . VAL A 1 186 ? -7.693 -20.621 -7.667 1.00 43.47 186 VAL A C 1
ATOM 1437 O O . VAL A 1 186 ? -8.797 -20.671 -8.203 1.00 43.47 186 VAL A O 1
ATOM 1440 N N . ASN A 1 187 ? -7.249 -21.598 -6.877 1.00 45.47 187 ASN A N 1
ATOM 1441 C CA . ASN A 1 187 ? -8.127 -22.668 -6.404 1.00 45.47 187 ASN A CA 1
ATOM 1442 C C . ASN A 1 187 ? -8.885 -22.188 -5.160 1.00 45.47 187 ASN A C 1
ATOM 1444 O O . ASN A 1 187 ? -8.413 -22.342 -4.037 1.00 45.47 187 ASN A O 1
ATOM 1448 N N . LEU A 1 188 ? -10.081 -21.627 -5.362 1.00 44.25 188 LEU A N 1
ATOM 1449 C CA . LEU A 1 188 ? -10.963 -21.139 -4.287 1.00 44.25 188 LEU A CA 1
ATOM 1450 C C . LEU A 1 188 ? -11.491 -22.256 -3.355 1.00 44.25 188 LEU A C 1
ATOM 1452 O O . LEU A 1 188 ? -12.092 -21.959 -2.328 1.00 44.25 188 LEU A O 1
ATOM 1456 N N . ASN A 1 189 ? -11.241 -23.529 -3.686 1.00 40.16 189 ASN A N 1
ATOM 1457 C CA . ASN A 1 189 ? -11.698 -24.699 -2.924 1.00 40.16 189 ASN A CA 1
ATOM 1458 C C . ASN A 1 189 ? -10.728 -25.149 -1.819 1.00 40.16 189 ASN A C 1
ATOM 1460 O O . ASN A 1 189 ? -11.002 -26.130 -1.132 1.00 40.16 189 ASN A O 1
ATOM 1464 N N . VAL A 1 190 ? -9.602 -24.458 -1.634 1.00 38.03 190 VAL A N 1
ATOM 1465 C CA . VAL A 1 190 ? -8.687 -24.708 -0.517 1.00 38.03 190 VAL A CA 1
ATOM 1466 C C . VAL A 1 190 ? -8.645 -23.441 0.320 1.00 38.03 190 VAL A C 1
ATOM 1468 O O . VAL A 1 190 ? -8.053 -22.441 -0.084 1.00 38.03 190 VAL A O 1
ATOM 1471 N N . ALA A 1 191 ? -9.288 -23.467 1.488 1.00 34.53 191 ALA A N 1
ATOM 1472 C CA . ALA A 1 191 ? -9.042 -22.449 2.499 1.00 34.53 191 ALA A CA 1
ATOM 1473 C C . ALA A 1 191 ? -7.520 -22.396 2.758 1.00 34.53 191 ALA A C 1
ATOM 1475 O O . ALA A 1 191 ? -6.928 -23.446 3.031 1.00 34.53 191 ALA A O 1
ATOM 1476 N N . PRO A 1 192 ? -6.854 -21.232 2.636 1.00 38.94 192 PRO A N 1
ATOM 1477 C CA . PRO A 1 192 ? -5.429 -21.137 2.927 1.00 38.94 192 PRO A CA 1
ATOM 1478 C C . PRO A 1 192 ? -5.205 -21.513 4.401 1.00 38.94 192 PRO A C 1
ATOM 1480 O O . PRO A 1 192 ? -6.040 -21.166 5.244 1.00 38.94 192 PRO A O 1
ATOM 1483 N N . PRO A 1 193 ? -4.117 -22.216 4.763 1.00 40.34 193 PRO A N 1
ATOM 1484 C CA . PRO A 1 193 ? -3.898 -22.610 6.143 1.00 40.34 193 PRO A CA 1
ATOM 1485 C C . PRO A 1 193 ? -3.446 -21.378 6.936 1.00 40.34 193 PRO A C 1
ATOM 1487 O O . PRO A 1 193 ? -2.257 -21.134 7.113 1.00 40.34 193 PRO A O 1
ATOM 1490 N N . VAL A 1 194 ? -4.408 -20.600 7.440 1.00 42.69 194 VAL A N 1
ATOM 1491 C CA . VAL A 1 194 ? -4.192 -19.510 8.410 1.00 42.69 194 VAL A CA 1
ATOM 1492 C C . VAL A 1 194 ? -3.356 -20.014 9.600 1.00 42.69 194 VAL A C 1
ATOM 1494 O O . VAL A 1 194 ? -2.513 -19.290 10.122 1.00 42.69 194 VAL A O 1
ATOM 1497 N N . ALA A 1 195 ? -3.513 -21.292 9.962 1.00 42.44 195 ALA A N 1
ATOM 1498 C CA . ALA A 1 195 ? -2.720 -21.971 10.984 1.00 42.44 195 ALA A CA 1
ATOM 1499 C C . ALA A 1 195 ? -1.219 -22.059 10.643 1.00 42.44 195 ALA A C 1
ATOM 1501 O O . ALA A 1 195 ? -0.393 -21.742 11.489 1.00 42.44 195 ALA A O 1
ATOM 1502 N N . ALA A 1 196 ? -0.845 -22.386 9.400 1.00 45.06 196 ALA A N 1
ATOM 1503 C CA . ALA A 1 196 ? 0.561 -22.597 9.039 1.00 45.06 196 ALA A CA 1
ATOM 1504 C C . ALA A 1 196 ? 1.401 -21.305 9.098 1.00 45.06 196 ALA A C 1
ATOM 1506 O O . ALA A 1 196 ? 2.583 -21.357 9.431 1.00 45.06 196 ALA A O 1
ATOM 1507 N N . HIS A 1 197 ? 0.790 -20.148 8.813 1.00 48.50 197 HIS A N 1
ATOM 1508 C CA . HIS A 1 197 ? 1.452 -18.842 8.916 1.00 48.50 197 HIS A CA 1
ATOM 1509 C C . HIS A 1 197 ? 1.582 -18.357 10.364 1.00 48.50 197 HIS A C 1
ATOM 1511 O O . HIS A 1 197 ? 2.645 -17.876 10.754 1.00 48.50 197 HIS A O 1
ATOM 1517 N N . LEU A 1 198 ? 0.537 -18.549 11.178 1.00 55.81 198 LEU A N 1
ATOM 1518 C CA . LEU A 1 198 ? 0.605 -18.306 12.622 1.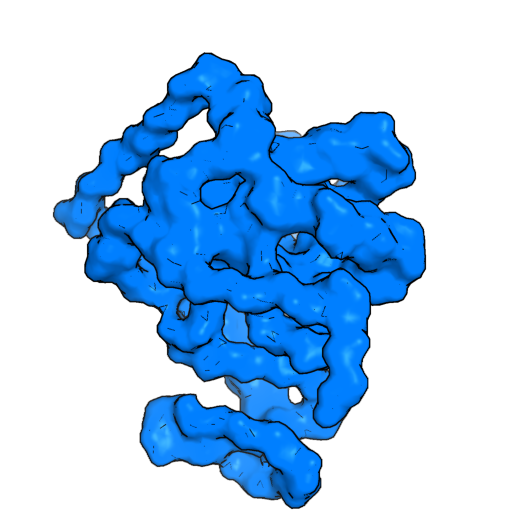00 55.81 198 LEU A CA 1
ATOM 1519 C C . LEU A 1 198 ? 1.696 -19.160 13.269 1.00 55.81 198 LEU A C 1
ATOM 1521 O O . LEU A 1 198 ? 2.449 -18.661 14.099 1.00 55.81 198 LEU A O 1
ATOM 1525 N N . ASP A 1 199 ? 1.812 -20.422 12.864 1.00 67.50 199 ASP A N 1
ATOM 1526 C CA . ASP A 1 199 ? 2.815 -21.335 13.402 1.00 67.50 199 ASP A CA 1
ATOM 1527 C C . ASP A 1 199 ? 4.234 -20.934 12.975 1.00 67.50 199 ASP A C 1
ATOM 1529 O O . ASP A 1 199 ? 5.146 -20.964 13.801 1.00 67.50 199 ASP A O 1
ATOM 1533 N N . SER A 1 200 ? 4.435 -20.467 11.735 1.00 73.06 200 SER A N 1
ATOM 1534 C CA . SER A 1 200 ? 5.744 -19.968 11.289 1.00 73.06 200 SER A CA 1
ATOM 1535 C C . SER A 1 200 ? 6.156 -18.656 11.961 1.00 73.06 200 SER A C 1
ATOM 1537 O O . SER A 1 200 ? 7.324 -18.485 12.314 1.00 73.06 200 SER A O 1
ATOM 1539 N N . ASP A 1 201 ? 5.211 -17.740 12.177 1.00 81.62 201 ASP A N 1
ATOM 1540 C CA . ASP A 1 201 ? 5.486 -16.443 12.799 1.00 81.62 201 ASP A CA 1
ATOM 1541 C C . ASP A 1 201 ? 5.696 -16.586 14.314 1.00 81.62 201 ASP A C 1
ATOM 1543 O O . ASP A 1 201 ? 6.579 -15.942 14.888 1.00 81.62 201 ASP A O 1
ATOM 1547 N N . LYS A 1 202 ? 4.968 -17.511 14.957 1.00 82.44 202 LYS A N 1
ATOM 1548 C CA . LYS A 1 202 ? 5.248 -17.941 16.333 1.00 82.44 202 LYS A CA 1
ATOM 1549 C C . LYS A 1 202 ? 6.606 -18.616 16.432 1.00 82.44 202 LYS A C 1
ATOM 1551 O O . LYS A 1 202 ? 7.351 -18.308 17.353 1.00 82.44 202 LYS A O 1
ATOM 1556 N N . ALA A 1 203 ? 6.968 -19.482 15.486 1.00 87.62 203 ALA A N 1
ATOM 1557 C CA . ALA A 1 203 ? 8.285 -20.114 15.476 1.00 87.62 203 ALA A CA 1
ATOM 1558 C C . ALA A 1 203 ? 9.411 -19.072 15.367 1.00 87.62 203 ALA A C 1
ATOM 1560 O O . ALA A 1 203 ? 10.398 -19.162 16.093 1.00 87.62 203 ALA A O 1
ATOM 1561 N N . LEU A 1 204 ? 9.242 -18.037 14.537 1.00 87.44 204 LEU A N 1
ATOM 1562 C CA . LEU A 1 204 ? 10.182 -16.917 14.451 1.00 87.44 204 LEU A CA 1
ATOM 1563 C C . LEU A 1 204 ? 10.293 -16.146 15.774 1.00 87.44 204 LEU A C 1
ATOM 1565 O O . LEU A 1 204 ? 11.401 -15.913 16.258 1.00 87.44 204 LEU A O 1
ATOM 1569 N N . GLN A 1 205 ? 9.165 -15.751 16.369 1.00 90.62 205 GLN A N 1
ATOM 1570 C CA . GLN A 1 205 ? 9.155 -15.048 17.655 1.00 90.62 205 GLN A CA 1
ATOM 1571 C C . GLN A 1 205 ? 9.763 -15.898 18.778 1.00 90.62 205 GLN A C 1
ATOM 1573 O O . GLN A 1 205 ? 10.536 -15.375 19.578 1.00 90.62 205 GLN A O 1
ATOM 1578 N N . GLN A 1 206 ? 9.452 -17.197 18.815 1.00 93.69 206 GLN A N 1
ATOM 1579 C CA . GLN A 1 206 ? 10.010 -18.142 19.777 1.00 93.69 206 GLN A CA 1
ATOM 1580 C C . GLN A 1 206 ? 11.524 -18.260 19.602 1.00 93.69 206 GLN A C 1
ATOM 1582 O O . GLN A 1 206 ? 12.256 -18.072 20.565 1.00 93.69 206 GLN A O 1
ATOM 1587 N N . ALA A 1 207 ? 12.012 -18.451 18.375 1.00 93.06 207 ALA A N 1
ATOM 1588 C CA . ALA A 1 207 ? 13.445 -18.552 18.112 1.00 93.06 207 ALA A CA 1
ATOM 1589 C C . ALA A 1 207 ? 14.202 -17.263 18.478 1.00 93.06 207 ALA A C 1
ATOM 1591 O O . ALA A 1 207 ? 15.284 -17.319 19.060 1.00 93.06 207 ALA A O 1
ATOM 1592 N N . LEU A 1 208 ? 13.636 -16.085 18.190 1.00 94.31 208 LEU A N 1
ATOM 1593 C CA . LEU A 1 208 ? 14.226 -14.806 18.605 1.00 94.31 208 LEU A CA 1
ATOM 1594 C C . LEU A 1 208 ? 14.231 -14.644 20.130 1.00 94.31 208 LEU A C 1
ATOM 1596 O O . LEU A 1 208 ? 15.175 -14.071 20.676 1.00 94.31 208 LEU A O 1
ATOM 1600 N N . LYS A 1 209 ? 13.201 -15.152 20.814 1.00 95.12 209 LYS A N 1
ATOM 1601 C CA . LYS A 1 209 ? 13.093 -15.143 22.276 1.00 95.12 209 LYS A CA 1
ATOM 1602 C C . LYS A 1 209 ? 14.114 -16.072 22.922 1.00 95.12 209 LYS A C 1
ATOM 1604 O O . LYS A 1 209 ? 14.838 -15.639 23.813 1.00 95.12 209 LYS A O 1
ATOM 1609 N N . ASP A 1 210 ? 14.259 -17.286 22.401 1.00 93.31 210 ASP A N 1
ATOM 1610 C CA . ASP A 1 210 ? 15.240 -18.276 22.861 1.00 93.31 210 ASP A CA 1
ATOM 1611 C C . ASP A 1 210 ? 16.683 -17.787 22.665 1.00 93.31 210 ASP A C 1
ATOM 1613 O O . ASP A 1 210 ? 17.574 -18.102 23.451 1.00 93.31 210 ASP A O 1
ATOM 1617 N N . LYS A 1 211 ? 16.921 -16.975 21.628 1.00 92.00 211 LYS A N 1
ATOM 1618 C CA . LYS A 1 211 ? 18.211 -16.317 21.369 1.00 92.00 211 LYS A CA 1
ATOM 1619 C C . LYS A 1 211 ? 18.405 -15.007 22.146 1.00 92.00 211 LYS A C 1
ATOM 1621 O O . LYS A 1 211 ? 19.464 -14.399 22.018 1.00 92.00 211 LYS A O 1
ATOM 1626 N N . GLY A 1 212 ? 17.419 -14.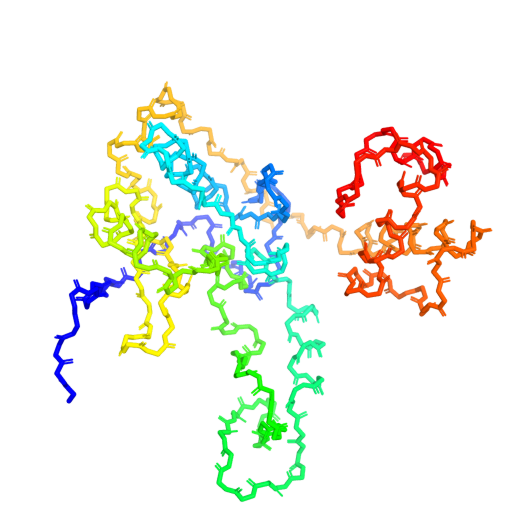568 22.932 1.00 94.69 212 GLY A N 1
ATOM 1627 C CA . GLY A 1 212 ? 17.504 -13.380 23.790 1.00 94.69 212 GLY A CA 1
ATOM 1628 C C . GLY A 1 212 ? 17.279 -12.036 23.089 1.00 94.69 212 GLY A C 1
ATOM 1629 O O . GLY A 1 212 ? 17.575 -10.997 23.669 1.00 94.69 212 GLY A O 1
ATOM 1630 N N . PHE A 1 213 ? 16.759 -12.027 21.858 1.00 91.62 213 PHE A N 1
ATOM 1631 C CA . PHE A 1 213 ? 16.524 -10.802 21.078 1.00 91.62 213 PHE A CA 1
ATOM 1632 C C . PHE A 1 213 ? 15.082 -10.292 21.147 1.00 91.62 213 PHE A C 1
ATOM 1634 O O . PHE A 1 213 ? 14.826 -9.158 20.749 1.00 91.62 213 PHE A O 1
ATOM 1641 N N . TYR A 1 214 ? 14.139 -11.106 21.627 1.00 93.94 214 TYR A N 1
ATOM 1642 C CA . TYR A 1 214 ? 12.718 -10.763 21.694 1.00 93.94 214 TYR A CA 1
ATOM 1643 C C . TYR A 1 214 ? 12.140 -10.999 23.092 1.00 93.94 214 TYR A C 1
ATOM 1645 O O . TYR A 1 214 ? 12.226 -12.100 23.627 1.00 93.94 214 TYR A O 1
ATOM 1653 N N . ASP A 1 215 ? 11.506 -9.977 23.668 1.00 91.38 215 ASP A N 1
ATOM 1654 C CA . ASP A 1 215 ? 10.894 -10.018 25.005 1.00 91.38 215 ASP A CA 1
ATOM 1655 C C . ASP A 1 215 ? 9.353 -10.079 24.975 1.00 91.38 215 ASP A C 1
ATOM 1657 O O . ASP A 1 215 ? 8.702 -10.258 26.006 1.00 91.38 215 ASP A O 1
ATOM 1661 N N . GLY A 1 216 ? 8.758 -9.964 23.785 1.00 84.94 216 GLY A N 1
ATOM 1662 C CA . GLY A 1 216 ? 7.314 -9.906 23.590 1.00 84.94 216 GLY A CA 1
ATOM 1663 C C . GLY A 1 216 ? 6.595 -11.263 23.661 1.00 84.94 216 GLY A C 1
ATOM 1664 O O . GLY A 1 216 ? 7.211 -12.312 23.909 1.00 84.94 216 GLY A O 1
ATOM 1665 N N . PRO A 1 217 ? 5.261 -11.253 23.481 1.00 85.00 217 PRO A N 1
ATOM 1666 C CA . PRO A 1 217 ? 4.457 -12.468 23.407 1.00 85.00 217 PRO A CA 1
ATOM 1667 C C . PRO A 1 217 ? 4.718 -13.239 22.103 1.00 85.00 217 PRO A C 1
ATOM 1669 O O . PRO A 1 217 ? 4.873 -12.642 21.044 1.00 85.00 217 PRO A O 1
ATOM 1672 N N . VAL A 1 218 ? 4.735 -14.572 22.183 1.00 86.56 218 VAL A N 1
ATOM 1673 C CA . VAL A 1 218 ? 4.837 -15.465 21.016 1.00 86.56 218 VAL A CA 1
ATOM 1674 C C . VAL A 1 218 ? 3.424 -15.732 20.491 1.00 86.56 218 VAL A C 1
ATOM 1676 O O . VAL A 1 218 ? 2.794 -16.744 20.794 1.00 86.56 218 VAL A O 1
ATOM 1679 N N . ASP A 1 219 ? 2.873 -14.746 19.793 1.00 76.69 219 ASP A N 1
ATOM 1680 C CA . ASP A 1 219 ? 1.482 -14.704 19.342 1.00 76.69 219 ASP A CA 1
ATOM 1681 C C . ASP A 1 219 ? 1.308 -14.898 17.825 1.00 76.69 219 ASP A C 1
ATOM 1683 O O . ASP A 1 219 ? 0.187 -15.103 17.363 1.00 76.69 219 ASP A O 1
ATOM 1687 N N . GLY A 1 220 ? 2.404 -14.910 17.066 1.00 75.25 220 GLY A N 1
ATOM 1688 C CA . GLY A 1 220 ? 2.429 -14.990 15.605 1.00 75.25 220 GLY A CA 1
ATOM 1689 C C . GLY A 1 220 ? 2.227 -13.644 14.915 1.00 75.25 220 GLY A C 1
ATOM 1690 O O . GLY A 1 220 ? 2.148 -13.589 13.695 1.00 75.25 220 GLY A O 1
ATOM 1691 N N . ASN A 1 221 ? 2.154 -12.543 15.667 1.00 77.94 221 ASN A N 1
ATOM 1692 C CA . ASN A 1 221 ? 1.995 -11.205 15.112 1.00 77.94 221 ASN A CA 1
ATOM 1693 C C . ASN A 1 221 ? 3.361 -10.531 14.927 1.00 77.94 221 ASN A C 1
ATOM 1695 O O . ASN A 1 221 ? 3.970 -10.024 15.874 1.00 77.94 221 ASN A O 1
ATOM 1699 N N . ILE A 1 222 ? 3.841 -10.456 13.685 1.00 75.56 222 ILE A N 1
ATOM 1700 C CA . ILE A 1 222 ? 5.105 -9.777 13.363 1.00 75.56 222 ILE A CA 1
ATOM 1701 C C . ILE A 1 222 ? 4.924 -8.250 13.405 1.00 75.56 222 ILE A C 1
ATOM 1703 O O . ILE A 1 222 ? 4.626 -7.594 12.407 1.00 75.56 222 ILE A O 1
ATOM 1707 N N . GLY A 1 223 ? 5.087 -7.675 14.598 1.00 72.81 223 GLY A N 1
ATOM 1708 C CA . GLY A 1 223 ? 5.007 -6.234 14.856 1.00 72.81 223 GLY A CA 1
ATOM 1709 C C . GLY A 1 223 ? 6.375 -5.544 14.986 1.00 72.81 223 GLY A C 1
ATOM 1710 O O . GLY A 1 223 ? 7.416 -6.187 14.847 1.00 72.81 223 GLY A O 1
ATOM 1711 N N . PRO A 1 224 ? 6.405 -4.236 15.321 1.00 73.75 224 PRO A N 1
ATOM 1712 C CA . PRO A 1 224 ? 7.643 -3.466 15.488 1.00 73.75 224 PRO A CA 1
ATOM 1713 C C . PRO A 1 224 ? 8.653 -4.126 16.432 1.00 73.75 224 PRO A C 1
ATOM 1715 O O . PRO A 1 224 ? 9.821 -4.239 16.087 1.00 73.75 224 PRO A O 1
ATOM 1718 N N . LYS A 1 225 ? 8.186 -4.680 17.559 1.00 78.81 225 LYS A N 1
ATOM 1719 C CA . LYS A 1 225 ? 9.048 -5.397 18.510 1.00 78.81 225 LYS A CA 1
ATOM 1720 C C . LYS A 1 225 ? 9.727 -6.621 17.891 1.00 78.81 225 LYS A C 1
ATOM 1722 O O . LYS A 1 225 ? 10.903 -6.860 18.135 1.00 78.81 225 LYS A O 1
ATOM 1727 N N . THR A 1 226 ? 9.001 -7.397 17.086 1.00 85.69 226 THR A N 1
ATOM 1728 C CA . THR A 1 226 ? 9.568 -8.569 16.405 1.00 85.69 226 THR A CA 1
ATOM 1729 C C . THR A 1 226 ? 10.535 -8.134 15.305 1.00 85.69 226 THR A C 1
ATOM 1731 O O . THR A 1 226 ? 11.601 -8.718 15.157 1.00 85.69 226 THR A O 1
ATOM 1734 N N . ASN A 1 227 ? 10.223 -7.054 14.587 1.00 74.88 227 ASN A N 1
ATOM 1735 C CA . ASN A 1 227 ? 11.105 -6.474 13.573 1.00 74.88 227 ASN A CA 1
ATOM 1736 C C . ASN A 1 227 ? 12.412 -5.927 14.159 1.00 74.88 227 ASN A C 1
ATOM 1738 O O . ASN A 1 227 ? 13.467 -6.096 13.544 1.00 74.88 227 ASN A O 1
ATOM 1742 N N . ASP A 1 228 ? 12.355 -5.290 15.326 1.00 83.31 228 ASP A N 1
ATOM 1743 C CA . ASP A 1 228 ? 13.533 -4.785 16.029 1.00 83.31 228 ASP A CA 1
ATOM 1744 C C . ASP A 1 228 ? 14.369 -5.934 16.601 1.00 83.31 228 ASP A C 1
ATOM 1746 O O . ASP A 1 228 ? 15.592 -5.910 16.478 1.00 83.31 228 ASP A O 1
ATOM 1750 N N . ALA A 1 229 ? 13.723 -6.998 17.090 1.00 87.31 229 ALA A N 1
ATOM 1751 C CA . ALA A 1 229 ? 14.398 -8.238 17.463 1.00 87.31 229 ALA A CA 1
ATOM 1752 C C . ALA A 1 229 ? 15.123 -8.891 16.274 1.00 87.31 229 ALA A C 1
ATOM 1754 O O . ALA A 1 229 ? 16.277 -9.294 16.409 1.00 87.31 229 ALA A O 1
ATOM 1755 N N . VAL A 1 230 ? 14.497 -8.945 15.089 1.00 84.31 230 VAL A N 1
ATOM 1756 C CA . VAL A 1 230 ? 15.145 -9.443 13.860 1.00 84.31 230 VAL A CA 1
ATOM 1757 C C . VAL A 1 230 ? 16.363 -8.589 13.508 1.00 84.31 230 VAL A C 1
ATOM 1759 O O . VAL A 1 230 ? 17.433 -9.136 13.251 1.00 84.31 230 VAL A O 1
ATOM 1762 N N . LYS A 1 231 ? 16.245 -7.257 13.534 1.00 82.06 231 LYS A N 1
ATOM 1763 C CA . LYS A 1 231 ? 17.379 -6.362 13.251 1.00 82.06 231 LYS A CA 1
ATOM 1764 C C . LYS A 1 231 ? 18.514 -6.560 14.253 1.00 82.06 231 LYS A C 1
ATOM 1766 O O . LYS A 1 231 ? 19.663 -6.691 13.840 1.00 82.06 231 LYS A O 1
ATOM 1771 N N . ALA A 1 232 ? 18.200 -6.613 15.547 1.00 87.12 232 ALA A N 1
ATOM 1772 C CA . ALA A 1 232 ? 19.181 -6.819 16.608 1.00 87.12 232 ALA A CA 1
ATOM 1773 C C . ALA A 1 232 ? 19.892 -8.175 16.459 1.00 87.12 232 ALA A C 1
ATOM 1775 O O . ALA A 1 232 ? 21.121 -8.236 16.518 1.00 87.12 232 ALA A O 1
ATOM 1776 N N . PHE A 1 233 ? 19.140 -9.238 16.157 1.00 92.12 233 PHE A N 1
ATOM 1777 C CA . PHE A 1 233 ? 19.690 -10.560 15.858 1.00 92.12 233 PHE A CA 1
ATOM 1778 C C . PHE A 1 233 ? 20.630 -10.524 14.649 1.00 92.12 233 PHE A C 1
ATOM 1780 O O . PHE A 1 233 ? 21.728 -11.081 14.689 1.00 92.12 233 PHE A O 1
ATOM 1787 N N . LYS A 1 234 ? 20.239 -9.839 13.572 1.00 87.88 234 LYS A N 1
ATOM 1788 C CA . LYS A 1 234 ? 21.063 -9.707 12.366 1.00 87.88 234 LYS A CA 1
ATOM 1789 C C . LYS A 1 234 ? 22.344 -8.919 12.629 1.00 87.88 234 LYS A C 1
ATOM 1791 O O . LYS A 1 234 ? 23.403 -9.378 12.212 1.00 87.88 234 LYS A O 1
ATOM 1796 N N . ILE A 1 235 ? 22.280 -7.818 13.380 1.00 86.94 235 ILE A N 1
ATOM 1797 C CA . ILE A 1 235 ? 23.464 -7.046 13.794 1.00 86.94 235 ILE A CA 1
ATOM 1798 C C . ILE A 1 235 ? 24.433 -7.935 14.583 1.00 86.94 235 ILE A C 1
ATOM 1800 O O . ILE A 1 235 ? 25.619 -7.987 14.256 1.00 86.94 235 ILE A O 1
ATOM 1804 N N . ALA A 1 236 ? 23.931 -8.692 15.564 1.00 90.88 236 ALA A N 1
ATOM 1805 C CA . ALA A 1 236 ? 24.748 -9.604 16.366 1.00 90.88 236 ALA A CA 1
ATOM 1806 C C . ALA A 1 236 ? 25.412 -10.716 15.530 1.00 90.88 236 ALA A C 1
ATOM 1808 O O . ALA A 1 236 ? 26.501 -11.177 15.864 1.00 90.88 236 ALA A O 1
ATOM 1809 N N . ASN A 1 237 ? 24.795 -11.102 14.409 1.00 87.12 237 ASN A N 1
ATOM 1810 C CA . ASN A 1 237 ? 25.316 -12.093 13.465 1.00 87.12 237 ASN A CA 1
ATOM 1811 C C . ASN A 1 237 ? 26.038 -11.473 12.252 1.00 87.12 237 ASN A C 1
ATOM 1813 O O . ASN A 1 237 ? 26.294 -12.174 11.273 1.00 87.12 237 ASN A O 1
ATOM 1817 N N . LYS A 1 238 ? 26.386 -10.178 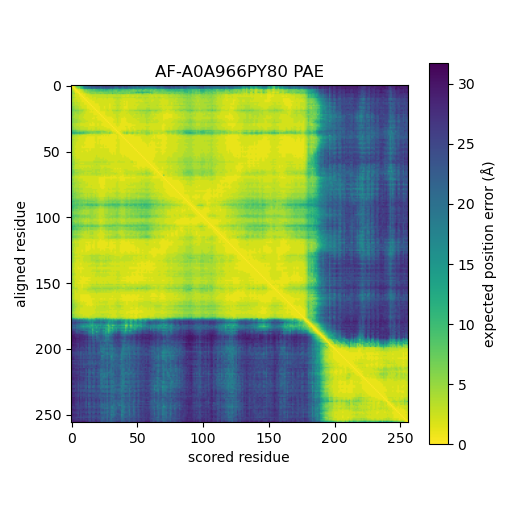12.301 1.00 91.06 238 LYS A N 1
ATOM 1818 C CA . LYS A 1 238 ? 27.097 -9.451 11.227 1.00 91.06 238 LYS A CA 1
ATOM 1819 C C . LYS A 1 238 ? 26.361 -9.462 9.876 1.00 91.06 238 LYS A C 1
ATOM 1821 O O . LYS A 1 238 ? 26.982 -9.452 8.816 1.00 91.06 238 LY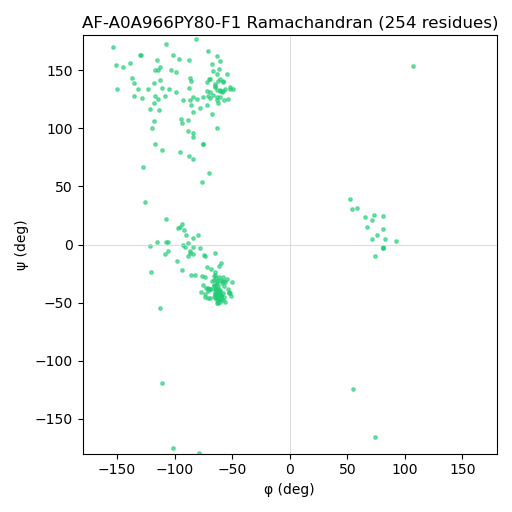S A O 1
ATOM 1826 N N . LEU A 1 239 ? 25.032 -9.486 9.916 1.00 81.19 239 LEU A N 1
ATOM 1827 C CA . LEU A 1 239 ? 24.144 -9.362 8.762 1.00 81.19 239 LEU A CA 1
ATOM 1828 C C . LEU A 1 239 ? 23.565 -7.943 8.677 1.00 81.19 239 LEU A C 1
ATOM 1830 O O . LEU A 1 239 ? 23.540 -7.202 9.659 1.00 81.19 239 LEU A O 1
ATOM 1834 N N . ASN A 1 240 ? 23.033 -7.583 7.507 1.00 74.56 240 ASN A N 1
ATOM 1835 C CA . ASN A 1 240 ? 22.388 -6.284 7.296 1.00 74.56 240 ASN A CA 1
ATOM 1836 C C . ASN A 1 240 ? 21.223 -6.064 8.276 1.00 74.56 240 ASN A C 1
ATOM 1838 O O . ASN A 1 240 ? 20.358 -6.930 8.417 1.00 74.56 240 ASN A O 1
ATOM 1842 N N . ALA A 1 241 ? 21.183 -4.889 8.909 1.00 74.31 241 ALA A N 1
ATOM 1843 C CA . ALA A 1 241 ? 20.209 -4.495 9.932 1.00 74.31 241 ALA A CA 1
ATOM 1844 C C . ALA A 1 241 ? 18.821 -4.132 9.357 1.00 74.31 241 ALA A C 1
ATOM 1846 O O . ALA A 1 241 ? 18.281 -3.053 9.599 1.00 74.31 241 ALA A O 1
ATOM 1847 N N . ASP A 1 242 ? 18.243 -5.037 8.575 1.00 66.31 242 ASP A N 1
ATOM 1848 C CA . ASP A 1 242 ? 16.871 -4.961 8.070 1.00 66.31 242 ASP A CA 1
ATOM 1849 C C . ASP A 1 242 ? 15.969 -5.986 8.793 1.00 66.31 242 ASP A C 1
ATOM 1851 O O . ASP A 1 242 ? 16.442 -6.810 9.576 1.00 66.31 242 ASP A O 1
ATOM 1855 N N . SER A 1 243 ? 14.660 -5.937 8.544 1.00 69.69 243 SER A N 1
ATOM 1856 C CA . SER A 1 243 ? 13.686 -6.868 9.142 1.00 69.69 243 SER A CA 1
ATOM 1857 C C . SER A 1 243 ? 13.380 -8.087 8.261 1.00 69.69 243 SER A C 1
ATOM 1859 O O . SER A 1 243 ? 12.360 -8.745 8.444 1.00 69.69 243 SER A O 1
ATOM 1861 N N . VAL A 1 244 ? 14.230 -8.395 7.279 1.00 71.56 244 VAL A N 1
ATOM 1862 C CA . VAL A 1 244 ? 14.032 -9.504 6.341 1.00 71.56 244 VAL A CA 1
ATOM 1863 C C . VAL A 1 244 ? 14.581 -10.800 6.933 1.00 71.56 244 VAL A C 1
ATOM 1865 O O . VAL A 1 244 ? 15.782 -10.950 7.173 1.00 71.56 244 VAL A O 1
ATOM 1868 N N . VAL A 1 245 ? 13.694 -11.781 7.097 1.00 73.00 245 VAL A N 1
ATOM 1869 C CA . VAL A 1 245 ? 14.026 -13.139 7.546 1.00 73.00 245 VAL A CA 1
ATOM 1870 C C . VAL A 1 245 ? 14.201 -14.051 6.329 1.00 73.00 245 VAL A C 1
ATOM 1872 O O . VAL A 1 245 ? 13.300 -14.783 5.923 1.00 73.00 245 VAL A O 1
ATOM 1875 N N . GLY A 1 246 ? 15.375 -13.959 5.700 1.00 69.94 246 GLY A N 1
ATOM 1876 C CA . GLY A 1 246 ? 15.769 -14.823 4.580 1.00 69.94 246 GLY A CA 1
ATOM 1877 C C . GLY A 1 246 ? 16.300 -16.198 5.025 1.00 69.94 246 GLY A C 1
ATOM 1878 O O . GLY A 1 246 ? 16.469 -16.426 6.224 1.00 69.94 246 GLY A O 1
ATOM 1879 N N . PRO A 1 247 ? 16.640 -17.104 4.084 1.00 76.25 247 PRO A N 1
ATOM 1880 C CA . PRO A 1 247 ? 17.118 -18.459 4.391 1.00 76.25 247 PRO A CA 1
ATOM 1881 C C . PRO A 1 247 ? 18.292 -18.492 5.373 1.00 76.25 247 PRO A C 1
ATOM 1883 O O . PRO A 1 247 ? 18.286 -19.279 6.313 1.00 76.25 247 PRO A O 1
ATOM 1886 N N . LYS A 1 248 ? 19.252 -17.566 5.230 1.00 75.50 248 LYS A N 1
ATOM 1887 C CA . LYS A 1 248 ? 20.399 -17.487 6.143 1.00 75.50 248 LYS A CA 1
ATOM 1888 C C . LYS A 1 248 ? 20.005 -17.101 7.570 1.00 75.50 248 LYS A C 1
ATOM 1890 O O . LYS A 1 248 ? 20.584 -17.596 8.527 1.00 75.50 248 LYS A O 1
ATOM 1895 N N . VAL A 1 249 ? 19.010 -16.225 7.715 1.00 82.06 249 VAL A N 1
ATOM 1896 C CA . VAL A 1 249 ? 18.480 -15.830 9.028 1.00 82.06 249 VAL A CA 1
ATOM 1897 C C . VAL A 1 249 ? 17.702 -16.991 9.652 1.00 82.06 249 VAL A C 1
ATOM 1899 O O . VAL A 1 249 ? 17.872 -17.249 10.838 1.00 82.06 249 VAL A O 1
ATOM 1902 N N . LYS A 1 250 ? 16.917 -17.733 8.857 1.00 84.81 250 LYS A N 1
ATOM 1903 C CA . LYS A 1 250 ? 16.209 -18.942 9.310 1.00 84.81 250 LYS A CA 1
ATOM 1904 C C . LYS A 1 250 ? 17.167 -20.023 9.808 1.00 84.81 250 LYS A C 1
ATOM 1906 O O . LYS A 1 250 ? 16.968 -20.530 10.904 1.00 84.81 250 LYS A O 1
ATOM 1911 N N . GLU A 1 251 ? 18.236 -20.296 9.062 1.00 85.19 251 GLU A N 1
ATOM 1912 C CA . GLU A 1 251 ? 19.288 -21.245 9.449 1.00 85.19 251 GLU A CA 1
ATOM 1913 C C . GLU A 1 251 ? 19.904 -20.880 10.811 1.00 85.19 251 GLU A C 1
ATOM 1915 O O . GLU A 1 251 ? 19.961 -21.713 11.712 1.00 85.19 251 GLU A O 1
ATOM 1920 N N . LEU A 1 252 ? 20.296 -19.613 11.000 1.00 86.31 252 LEU A N 1
ATOM 1921 C CA . LEU A 1 252 ? 20.890 -19.134 12.256 1.00 86.31 252 LEU A CA 1
ATOM 1922 C C . LEU A 1 252 ? 19.907 -19.166 13.442 1.00 86.31 252 LEU A C 1
ATOM 1924 O O . LEU A 1 252 ? 20.326 -19.278 14.598 1.00 86.31 252 LEU A O 1
ATOM 1928 N N . LEU A 1 253 ? 18.607 -19.068 13.161 1.00 89.06 253 LEU A N 1
ATOM 1929 C CA . LEU A 1 253 ? 17.528 -19.197 14.141 1.00 89.06 253 LEU A CA 1
ATOM 1930 C C . LEU A 1 253 ? 17.082 -20.654 14.363 1.00 89.06 253 LEU A C 1
ATOM 1932 O O . LEU A 1 253 ? 16.274 -20.895 15.253 1.00 89.06 253 LEU A O 1
ATOM 1936 N N . GLY A 1 254 ? 17.602 -21.624 13.601 1.00 86.62 254 GLY A N 1
ATOM 1937 C CA . GLY A 1 254 ? 17.196 -23.032 13.689 1.00 86.62 254 GLY A CA 1
ATOM 1938 C C . GLY A 1 254 ? 15.798 -23.318 13.127 1.00 86.62 254 GLY A C 1
ATOM 1939 O O . GLY A 1 254 ? 15.181 -24.320 13.484 1.00 86.62 254 GLY A O 1
ATOM 1940 N N . LEU A 1 255 ? 15.287 -22.440 12.262 1.00 82.38 255 LEU A N 1
ATOM 1941 C CA . LEU A 1 255 ? 13.988 -22.579 11.606 1.00 82.38 255 LEU A CA 1
ATOM 1942 C C . LEU A 1 255 ? 14.143 -23.399 10.316 1.00 82.38 255 LEU A C 1
ATOM 1944 O O . LEU A 1 255 ? 15.075 -23.158 9.546 1.00 82.38 255 LEU A O 1
ATOM 1948 N N . LYS A 1 256 ? 13.235 -24.357 10.094 1.00 67.50 256 LYS A N 1
ATOM 1949 C CA . LYS A 1 256 ? 13.173 -25.169 8.866 1.00 67.50 256 LYS A CA 1
ATOM 1950 C C . LYS A 1 256 ? 12.511 -24.416 7.710 1.00 67.50 256 LYS A C 1
ATOM 1952 O O . LYS A 1 256 ? 11.623 -23.568 7.966 1.00 67.50 256 LYS A O 1
#

Foldseek 3Di:
DDDDLQPFDDAADAAPLCVPPQQQQDFCLQWDAAPLAAIFRVLLNLLVVLLQVVCVVVVHHWHFPHNLQFAHHLVRLVVLLVVFWDQDDDPPFDWDQDPNGIIGGDPPDDDGDHRRPDLSSNRFKGQIPPLVPPVNVVSCSVPVVQSQWGADDPPPRSRIIGRRQHPHTHPSSCVSVVVDPPDRDDPVVDRHPPVVQLVQLLLLQVLLVVVVLADDDSRSDCDPRSQSSCLVQCVVVVHHSGSDCDPVNCVVSVHD

Radius of gyration: 19.15 Å; Cα contacts (8 Å, |Δi|>4): 407; chains: 1; bounding box: 49×50×47 Å

Nearest PDB structures (foldseek):
  6tci-assembly1_A  TM=9.722E-01  e=9.151E-02  Bacillus cereus ATCC 14579
  5ao8-assembly1_A  TM=6.613E-01  e=2.666E-02  Pseudomonas aeruginosa
  5ao7-assembly1_A  TM=6.643E-01  e=3.576E-02  Pseudomonas aeruginosa
  4g54-assembly1_A  TM=8.761E-01  e=9.039E-01  Vibrio vulnificus
  4c2f-assembly1_A  TM=2.376E-01  e=1.380E-01  Bacillus subtilis subsp. subtilis str. 168

Mean predicted aligned error: 11.84 Å

Solvent-accessible surface area (backbone atoms only — not comparable to full-atom values): 14335 Å² total; per-residue (Å²): 131,83,86,55,96,64,75,50,72,62,77,69,39,72,39,72,87,53,66,90,52,56,41,20,61,71,48,69,72,50,43,31,78,39,95,80,50,39,32,18,24,44,66,37,33,47,22,49,53,36,46,34,52,52,33,47,76,72,76,36,90,68,45,51,66,44,38,66,31,20,30,24,41,33,66,58,37,41,53,53,38,61,73,37,33,38,72,65,88,50,90,95,49,63,72,46,76,56,95,95,37,67,30,22,42,42,89,94,53,77,88,73,62,54,65,61,70,35,57,28,20,61,13,34,21,38,29,38,44,70,25,79,42,65,74,50,35,55,50,44,60,77,42,35,67,55,36,27,35,26,40,79,50,79,87,83,37,74,29,41,35,32,46,27,44,36,83,58,70,35,68,59,25,39,61,64,51,71,69,61,78,81,72,65,82,80,65,85,88,55,80,67,63,67,62,61,54,38,51,50,36,21,49,50,43,44,36,35,31,78,72,71,46,35,88,74,84,70,75,27,72,88,43,72,67,53,37,50,18,43,17,53,49,25,49,78,68,78,40,75,73,47,69,76,80,47,73,71,52,30,55,77,53,71,49,132